Protein AF-A0A2N5K219-F1 (afdb_monomer_lite)

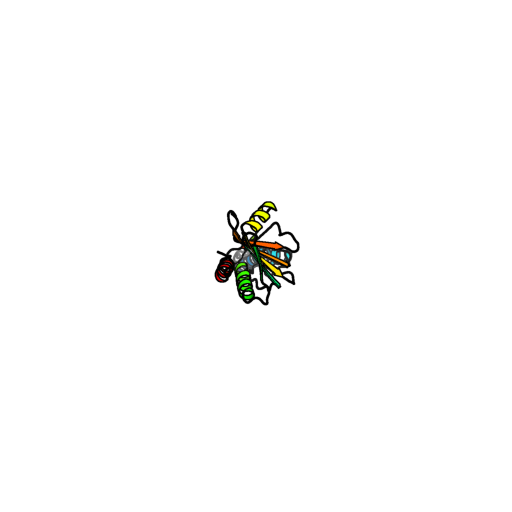Radius of gyration: 28.16 Å; chains: 1; bounding box: 72×35×99 Å

Secondary structure (DSSP, 8-state):
----------------S---HHHHHHHHHHHHIIIIIIHHHHHHT-TTTT--------SEEEEEETTEEEEE-TTSTTHHHHHHHHHHHHHT-EEE-SSPPPHHHHHHHHHHEEEEEEEEEEEEPP--TT----EEEEEEEEEETT-S--SEEEEESSSSPPSS-EEES--HHHHHHHHHTTS--

Foldseek 3Di:
DDDDPPPPPPPPDPPPPPPCPPVVVVVVVCVCCVPVQVVQCVVQVNNCLVQQQFQDDFQWKWWQAQQDTDIGGPVHPLRVQLSVLVRVQSRQDWAWDPFFADPVLVVQCNRWFGKMKGAHPDFAFGRHRVGDDGARMWMAGQDGDPRPDHQWIWGDNDPDTDRIIIHTPDNVSNVVSCVVVVNYD

pLDDT: mean 87.58, std 13.5, range [43.09, 98.31]

Sequence (185 aa):
MTQAAKRRRNHTAPERAGGNLLSLLATVALIIVGFYYVFPAVTSGDWLWFSTRFDAQPRSITVINRGERTEIGPADPRFRALVAAFNASITGGYRNASLGFSDETWEVVDRNGLLVEAAYTEPVRLHIRGGFEPTNRLGILVSGKNIHTTQVLFRSNAADWSPLPLVLNDVAPLKSELTRQGLAD

Structure (mmCIF, N/CA/C/O backbone):
data_AF-A0A2N5K219-F1
#
_entry.id   AF-A0A2N5K219-F1
#
loop_
_atom_site.group_PDB
_atom_site.id
_atom_site.type_symbol
_atom_site.label_atom_id
_atom_site.label_alt_id
_atom_site.label_comp_id
_atom_site.label_asym_id
_atom_site.label_entity_id
_atom_site.label_seq_id
_atom_site.pdbx_PDB_ins_code
_atom_site.Cartn_x
_atom_site.Cartn_y
_atom_site.Cartn_z
_atom_site.occupancy
_atom_site.B_iso_or_equiv
_atom_site.auth_seq_id
_atom_site.auth_comp_id
_atom_site.auth_asym_id
_atom_site.auth_atom_id
_atom_site.pdbx_PDB_model_num
ATOM 1 N N . MET A 1 1 ? 51.578 4.856 -83.845 1.00 43.09 1 MET A N 1
ATOM 2 C CA . MET A 1 1 ? 51.913 5.368 -82.499 1.00 43.09 1 MET A CA 1
ATOM 3 C C . MET A 1 1 ? 50.755 6.264 -82.051 1.00 43.09 1 MET A C 1
ATOM 5 O O . MET A 1 1 ? 50.489 7.227 -82.747 1.00 43.09 1 MET A O 1
ATOM 9 N N . THR A 1 2 ? 49.817 5.760 -81.234 1.00 44.09 2 THR A N 1
ATOM 10 C CA . THR A 1 2 ? 49.734 5.932 -79.752 1.00 44.09 2 THR A CA 1
ATOM 11 C C . THR A 1 2 ? 49.157 7.317 -79.403 1.00 44.09 2 THR A C 1
ATOM 13 O O . THR A 1 2 ? 49.738 8.302 -79.817 1.00 44.09 2 THR A O 1
ATOM 16 N N . GLN A 1 3 ? 48.058 7.546 -78.677 1.00 44.84 3 GLN A N 1
ATOM 17 C CA . GLN A 1 3 ? 47.067 6.740 -77.957 1.00 44.84 3 GLN A CA 1
ATOM 18 C C . GLN A 1 3 ? 45.840 7.656 -77.761 1.00 44.84 3 GLN A C 1
ATOM 20 O O . GLN A 1 3 ? 45.992 8.823 -77.403 1.00 44.84 3 GLN A O 1
ATOM 25 N N . ALA A 1 4 ? 44.629 7.139 -77.964 1.00 48.22 4 ALA A N 1
ATOM 26 C CA . ALA A 1 4 ? 43.391 7.854 -77.671 1.00 48.22 4 ALA A CA 1
ATOM 27 C C . ALA A 1 4 ? 43.209 8.027 -76.149 1.00 48.22 4 ALA A C 1
ATOM 29 O O . ALA A 1 4 ? 43.195 7.049 -75.398 1.00 48.22 4 ALA A O 1
ATOM 30 N N . ALA A 1 5 ? 43.051 9.273 -75.695 1.00 55.69 5 ALA A N 1
ATOM 31 C CA . ALA A 1 5 ? 42.809 9.616 -74.298 1.00 55.69 5 ALA A CA 1
ATOM 32 C C . ALA A 1 5 ? 41.410 9.146 -73.858 1.00 55.69 5 ALA A C 1
ATOM 34 O O . ALA A 1 5 ? 40.392 9.808 -74.067 1.00 55.69 5 ALA A O 1
ATOM 35 N N . LYS A 1 6 ? 41.356 7.965 -73.237 1.00 52.59 6 LYS A N 1
ATOM 36 C CA . LYS A 1 6 ? 40.144 7.376 -72.662 1.00 52.59 6 LYS A CA 1
ATOM 37 C C . LYS A 1 6 ? 39.781 8.112 -71.367 1.00 52.59 6 LYS A C 1
ATOM 39 O O . LYS A 1 6 ? 40.232 7.749 -70.284 1.00 52.59 6 LYS A O 1
ATOM 44 N N . ARG A 1 7 ? 38.942 9.148 -71.478 1.00 55.50 7 ARG A N 1
ATOM 45 C CA . ARG A 1 7 ? 38.260 9.810 -70.350 1.00 55.50 7 ARG A CA 1
ATOM 46 C C . ARG A 1 7 ? 37.377 8.781 -69.622 1.00 55.50 7 ARG A C 1
ATOM 48 O O . ARG A 1 7 ? 36.231 8.555 -70.003 1.00 55.50 7 ARG A O 1
ATOM 55 N N . ARG A 1 8 ? 37.896 8.135 -68.574 1.00 55.03 8 ARG A N 1
ATOM 56 C CA . ARG A 1 8 ? 37.065 7.394 -67.612 1.00 55.03 8 ARG A CA 1
ATOM 57 C C . ARG A 1 8 ? 36.333 8.412 -66.739 1.00 55.03 8 ARG A C 1
ATOM 59 O O . ARG A 1 8 ? 36.891 8.930 -65.779 1.00 55.03 8 ARG A O 1
ATOM 66 N N . ARG A 1 9 ? 35.081 8.717 -67.089 1.00 52.78 9 ARG A N 1
ATOM 67 C CA . ARG A 1 9 ? 34.117 9.255 -66.124 1.00 52.78 9 ARG A CA 1
ATOM 68 C C . ARG A 1 9 ? 33.811 8.127 -65.146 1.00 52.78 9 ARG A C 1
ATOM 70 O O . ARG A 1 9 ? 33.076 7.206 -65.488 1.00 52.78 9 ARG A O 1
ATOM 77 N N . ASN A 1 10 ? 34.395 8.184 -63.956 1.00 49.00 10 ASN A N 1
ATOM 78 C CA . ASN A 1 10 ? 33.894 7.406 -62.835 1.00 49.00 10 ASN A CA 1
ATOM 79 C C . ASN A 1 10 ? 32.545 8.025 -62.451 1.00 49.00 10 ASN A C 1
ATOM 81 O O . ASN A 1 10 ? 32.489 8.983 -61.687 1.00 49.00 10 ASN A O 1
ATOM 85 N N . HIS A 1 11 ? 31.461 7.521 -63.041 1.00 50.34 11 HIS A N 1
ATOM 86 C CA . HIS A 1 11 ? 30.148 7.636 -62.425 1.00 50.34 11 HIS A CA 1
ATOM 87 C C . HIS A 1 11 ? 30.199 6.782 -61.161 1.00 50.34 11 HIS A C 1
ATOM 89 O O . HIS A 1 11 ? 29.999 5.571 -61.211 1.00 50.34 11 HIS A O 1
ATOM 95 N N . THR A 1 12 ? 30.534 7.405 -60.033 1.00 51.00 12 THR A N 1
ATOM 96 C CA . THR A 1 12 ? 30.117 6.878 -58.740 1.00 51.00 12 THR A CA 1
ATOM 97 C C . THR A 1 12 ? 28.600 6.787 -58.799 1.00 51.00 12 THR A C 1
ATOM 99 O O . THR A 1 12 ? 27.906 7.779 -59.030 1.00 51.00 12 THR A O 1
ATOM 102 N N . ALA A 1 13 ? 28.107 5.550 -58.741 1.00 50.91 13 ALA A N 1
ATOM 103 C CA . ALA A 1 13 ? 26.689 5.249 -58.688 1.00 50.91 13 ALA A CA 1
ATOM 104 C C . ALA A 1 13 ? 26.037 6.114 -57.598 1.00 50.91 13 ALA A C 1
ATOM 106 O O . ALA A 1 13 ? 26.692 6.362 -56.582 1.00 50.91 13 ALA A O 1
ATOM 107 N N . PRO A 1 14 ? 24.785 6.571 -57.778 1.00 49.12 14 PRO A N 1
ATOM 108 C CA . PRO A 1 14 ? 24.066 7.205 -56.687 1.00 49.12 14 PRO A CA 1
ATOM 109 C C . PRO A 1 14 ? 24.061 6.209 -55.530 1.00 49.12 14 PRO A C 1
ATOM 111 O O . PRO A 1 14 ? 23.509 5.111 -55.645 1.00 49.12 14 PRO A O 1
ATOM 114 N N . GLU A 1 15 ? 24.771 6.566 -54.463 1.00 54.69 15 GLU A N 1
ATOM 115 C CA . GLU A 1 15 ? 24.775 5.835 -53.211 1.00 54.69 15 GLU A CA 1
ATOM 116 C C . GLU A 1 15 ? 23.306 5.711 -52.828 1.00 54.69 15 GLU A C 1
ATOM 118 O O . GLU A 1 15 ? 22.610 6.712 -52.641 1.00 54.69 15 GLU A O 1
ATOM 123 N N . ARG A 1 16 ? 22.775 4.487 -52.897 1.00 56.59 16 ARG A N 1
ATOM 124 C CA . ARG A 1 16 ? 21.362 4.250 -52.645 1.00 56.59 16 ARG A CA 1
ATOM 125 C C . ARG A 1 16 ? 21.097 4.770 -51.241 1.00 56.59 16 ARG A C 1
ATOM 127 O O . ARG A 1 16 ? 21.474 4.119 -50.271 1.00 56.59 16 ARG A O 1
ATOM 134 N N . ALA A 1 17 ? 20.350 5.863 -51.135 1.00 56.03 17 ALA A N 1
ATOM 135 C CA . ALA A 1 17 ? 19.620 6.250 -49.932 1.00 56.03 17 ALA A CA 1
ATOM 136 C C . ALA A 1 17 ? 18.490 5.234 -49.629 1.00 56.03 17 ALA A C 1
ATOM 138 O O . ALA A 1 17 ? 17.373 5.591 -49.286 1.00 56.03 17 ALA A O 1
ATOM 139 N N . GLY A 1 18 ? 18.775 3.942 -49.811 1.00 52.06 18 GLY A N 1
ATOM 140 C CA . GLY A 1 18 ? 18.024 2.791 -49.330 1.00 52.06 18 GLY A CA 1
ATOM 141 C C . GLY A 1 18 ? 18.754 2.158 -48.145 1.00 52.06 18 GLY A C 1
ATOM 142 O O . GLY A 1 18 ? 18.718 0.943 -47.976 1.00 52.06 18 GLY A O 1
ATOM 143 N N . GLY A 1 19 ? 19.476 2.976 -47.371 1.00 59.03 19 GLY A N 1
ATOM 144 C CA . GLY A 1 19 ? 20.138 2.598 -46.131 1.00 59.03 19 GLY A CA 1
ATOM 145 C C . GLY A 1 19 ? 19.106 2.284 -45.056 1.00 59.03 19 GLY A C 1
ATOM 146 O O . GLY A 1 19 ? 18.693 3.159 -44.307 1.00 59.03 19 GLY A O 1
ATOM 147 N N . ASN A 1 20 ? 18.681 1.022 -45.045 1.00 75.12 20 ASN A N 1
ATOM 148 C CA . ASN A 1 20 ? 18.141 0.264 -43.922 1.00 75.12 20 ASN A CA 1
ATOM 149 C C . ASN A 1 20 ? 17.233 1.045 -42.954 1.00 75.12 20 ASN A C 1
ATOM 151 O O . ASN A 1 20 ? 17.581 1.286 -41.801 1.00 75.12 20 ASN A O 1
ATOM 155 N N . LEU A 1 21 ? 15.989 1.307 -43.365 1.00 86.38 21 LEU A N 1
ATOM 156 C CA . LEU A 1 21 ? 14.905 1.666 -42.436 1.00 86.38 21 LEU A CA 1
ATOM 157 C C . LEU A 1 21 ? 14.876 0.732 -41.208 1.00 86.38 21 LEU A C 1
ATOM 159 O O . LEU A 1 21 ? 14.650 1.181 -40.091 1.00 86.38 21 LEU A O 1
ATOM 163 N N . LEU A 1 22 ? 15.193 -0.552 -41.399 1.00 89.12 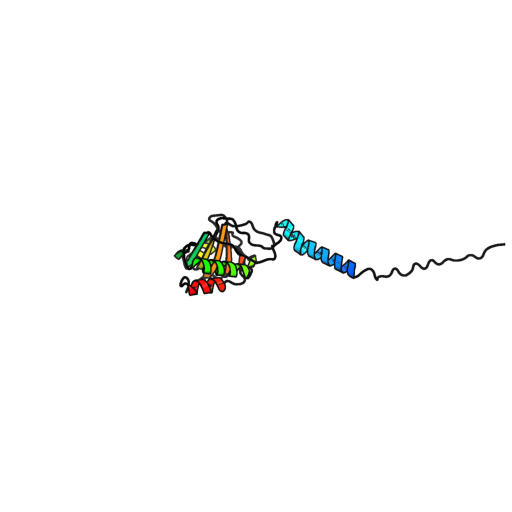22 LEU A N 1
ATOM 164 C CA . LEU A 1 22 ? 15.337 -1.525 -40.319 1.00 89.12 22 LEU A CA 1
ATOM 165 C C . LEU A 1 22 ? 16.437 -1.154 -39.309 1.00 89.12 22 LEU A C 1
ATOM 167 O O . LEU A 1 22 ? 16.211 -1.290 -38.112 1.00 89.12 22 LEU A O 1
ATOM 171 N N . SER A 1 23 ? 17.604 -0.673 -39.756 1.00 88.94 23 SER A N 1
ATOM 172 C CA . SER A 1 23 ? 18.659 -0.244 -38.829 1.00 88.94 23 SER A CA 1
ATOM 173 C C . SER A 1 23 ? 18.261 1.027 -38.095 1.00 88.94 23 SER A C 1
ATOM 175 O O . SER A 1 23 ? 18.508 1.122 -36.901 1.00 88.94 23 SER A O 1
ATOM 177 N N . LEU A 1 24 ? 17.581 1.963 -38.766 1.00 92.81 24 LEU A N 1
ATOM 178 C CA . LEU A 1 24 ? 17.033 3.148 -38.106 1.00 92.81 24 LEU A CA 1
ATOM 179 C C . LEU A 1 24 ? 16.015 2.759 -37.022 1.00 92.81 24 LEU A C 1
ATOM 181 O O . LEU A 1 24 ? 16.126 3.217 -35.889 1.00 92.81 24 LEU A O 1
ATOM 185 N N . LEU A 1 25 ? 15.060 1.880 -37.343 1.00 94.75 25 LEU A N 1
ATOM 186 C CA . LEU A 1 25 ? 14.065 1.382 -36.390 1.00 94.75 25 LEU A CA 1
ATOM 187 C C . LEU A 1 25 ? 14.718 0.630 -35.226 1.00 94.75 25 LEU A C 1
ATOM 189 O O . LEU A 1 25 ? 14.323 0.832 -34.081 1.00 94.75 25 LEU A O 1
ATOM 193 N N . ALA A 1 26 ? 15.741 -0.185 -35.494 1.00 94.44 26 ALA A N 1
ATOM 194 C CA . ALA A 1 26 ? 16.497 -0.878 -34.456 1.00 94.44 26 ALA A CA 1
ATOM 195 C C . ALA A 1 26 ? 17.236 0.105 -33.536 1.00 94.44 26 ALA A C 1
ATOM 197 O O . ALA A 1 26 ? 17.168 -0.029 -32.317 1.00 94.44 26 ALA A O 1
ATOM 198 N N . THR A 1 27 ? 17.892 1.128 -34.092 1.00 94.19 27 THR A N 1
ATOM 199 C CA . THR A 1 27 ? 18.550 2.179 -33.306 1.00 94.19 27 THR A CA 1
ATOM 200 C C . THR A 1 27 ? 17.545 2.944 -32.449 1.00 94.19 27 THR A C 1
ATOM 202 O O . THR A 1 27 ? 17.784 3.135 -31.259 1.00 94.19 27 THR A O 1
ATOM 205 N N . VAL A 1 28 ? 16.399 3.335 -33.012 1.00 95.31 28 VAL A N 1
ATOM 206 C CA . VAL A 1 28 ? 15.332 4.018 -32.265 1.00 95.31 28 VAL A CA 1
ATOM 207 C C . VAL A 1 28 ? 14.796 3.126 -31.145 1.00 95.31 28 VAL A C 1
ATOM 209 O O . VAL A 1 28 ? 14.684 3.582 -30.010 1.00 95.31 28 VAL A O 1
ATOM 212 N N . ALA A 1 29 ? 14.528 1.849 -31.423 1.00 95.38 29 ALA A N 1
ATOM 213 C CA . ALA A 1 29 ? 14.076 0.897 -30.414 1.00 95.38 29 ALA A CA 1
ATOM 214 C C . ALA A 1 29 ? 15.100 0.735 -29.280 1.00 95.38 29 ALA A C 1
ATOM 216 O O . ALA A 1 29 ? 14.719 0.766 -28.113 1.00 95.38 29 ALA A O 1
ATOM 217 N N . LEU A 1 30 ? 16.395 0.635 -29.597 1.00 96.00 30 LEU A N 1
ATOM 218 C CA . LEU A 1 30 ? 17.464 0.553 -28.598 1.00 96.00 30 LEU A CA 1
ATOM 219 C C . LEU A 1 30 ? 17.541 1.807 -27.724 1.00 96.00 30 LEU A C 1
ATOM 221 O O . LEU A 1 30 ? 17.691 1.688 -26.511 1.00 96.00 30 LEU A O 1
ATOM 225 N N . ILE A 1 31 ? 17.402 2.997 -28.312 1.00 95.56 31 ILE A N 1
ATOM 226 C CA . ILE A 1 31 ? 17.369 4.257 -27.556 1.00 95.56 31 ILE A CA 1
ATOM 227 C C . ILE A 1 31 ? 16.147 4.281 -26.634 1.00 95.56 31 ILE A C 1
ATOM 229 O O . ILE A 1 31 ? 16.283 4.599 -25.454 1.00 95.56 31 ILE A O 1
ATOM 233 N N . ILE A 1 32 ? 14.969 3.902 -27.138 1.00 95.19 32 ILE A N 1
ATOM 234 C CA . ILE A 1 32 ? 13.743 3.862 -26.335 1.00 95.19 32 ILE A CA 1
ATOM 235 C C . ILE A 1 32 ? 13.909 2.884 -25.171 1.00 95.19 32 ILE A C 1
ATOM 237 O O . ILE A 1 32 ? 13.708 3.267 -24.024 1.00 95.19 32 ILE A O 1
ATOM 241 N N . VAL A 1 33 ? 14.334 1.648 -25.429 1.00 94.62 33 VAL A N 1
ATOM 242 C CA . VAL A 1 33 ? 14.541 0.642 -24.377 1.00 94.62 33 VAL A CA 1
ATOM 243 C C . VAL A 1 33 ? 15.608 1.104 -23.381 1.00 94.62 33 VAL A C 1
ATOM 245 O O . VAL A 1 33 ? 15.399 1.020 -22.171 1.00 94.62 33 VAL A O 1
ATOM 248 N N . GLY A 1 34 ? 16.720 1.655 -23.866 1.00 92.62 34 GLY A N 1
ATOM 249 C CA . GLY A 1 34 ? 17.806 2.159 -23.031 1.00 92.62 34 GLY A CA 1
ATOM 250 C C . GLY A 1 34 ? 17.354 3.264 -22.076 1.00 92.62 34 GLY A C 1
ATOM 251 O O . GLY A 1 34 ? 17.554 3.157 -20.869 1.00 92.62 34 GLY A O 1
ATOM 252 N N . PHE A 1 35 ? 16.698 4.304 -22.592 1.00 91.69 35 PHE A N 1
ATOM 253 C CA . PHE A 1 35 ? 16.325 5.472 -21.790 1.00 91.69 35 PHE A CA 1
ATOM 254 C C . PHE A 1 35 ? 15.020 5.303 -21.007 1.00 91.69 35 PHE A C 1
ATOM 256 O O . PHE A 1 35 ? 14.911 5.821 -19.896 1.00 91.69 35 PHE A O 1
ATOM 263 N N . TYR A 1 36 ? 14.024 4.601 -21.552 1.00 90.31 36 TYR A N 1
ATOM 264 C CA . TYR A 1 36 ? 12.723 4.457 -20.891 1.00 90.31 36 TYR A CA 1
ATOM 265 C C . TYR A 1 36 ? 12.651 3.261 -19.949 1.00 90.31 36 TYR A C 1
ATOM 267 O O . TYR A 1 36 ? 11.895 3.330 -18.983 1.00 90.31 36 TYR A O 1
ATOM 275 N N . TYR A 1 37 ? 13.410 2.191 -20.200 1.00 90.69 37 TYR A N 1
ATOM 276 C CA . TYR A 1 37 ? 13.368 0.982 -19.377 1.00 90.69 37 TYR A CA 1
ATOM 277 C C . TYR A 1 37 ? 14.651 0.760 -18.577 1.00 90.69 37 TYR A C 1
ATOM 279 O O . TYR A 1 37 ? 14.598 0.722 -17.347 1.00 90.69 37 TYR A O 1
ATOM 287 N N . VAL A 1 38 ? 15.795 0.642 -19.258 1.00 91.81 38 VAL A N 1
ATOM 288 C CA . VAL A 1 38 ? 17.062 0.248 -18.619 1.00 91.81 38 VAL A CA 1
ATOM 289 C C . VAL A 1 38 ? 17.549 1.323 -17.657 1.00 91.81 38 VAL A C 1
ATOM 291 O O . VAL A 1 38 ? 17.909 1.006 -16.527 1.00 91.81 38 VAL A O 1
ATOM 294 N N . PHE A 1 39 ? 17.523 2.591 -18.069 1.00 91.31 39 PHE A N 1
ATOM 295 C CA . PHE A 1 39 ? 17.998 3.690 -17.236 1.00 91.31 39 PHE A CA 1
ATOM 296 C C . PHE A 1 39 ? 17.243 3.767 -15.893 1.00 91.31 39 PHE A C 1
ATOM 298 O O . PHE A 1 39 ? 17.910 3.640 -14.868 1.00 91.31 39 PHE A O 1
ATOM 305 N N . PRO A 1 40 ? 15.892 3.843 -15.836 1.00 88.94 40 PRO A N 1
ATOM 306 C CA . PRO A 1 40 ? 15.169 3.815 -14.563 1.00 88.94 40 PRO A CA 1
ATOM 307 C C . PRO A 1 40 ? 15.415 2.554 -13.730 1.00 88.94 40 PRO A C 1
ATOM 309 O O . PRO A 1 40 ? 15.556 2.657 -12.510 1.00 88.94 40 PRO A O 1
ATOM 312 N N . ALA A 1 41 ? 15.471 1.378 -14.367 1.00 90.25 41 ALA A N 1
ATOM 313 C CA . ALA A 1 41 ? 15.675 0.106 -13.677 1.00 90.25 41 ALA A CA 1
ATOM 314 C C . ALA A 1 41 ? 17.039 0.051 -12.976 1.00 90.25 41 ALA A C 1
ATOM 316 O O . ALA A 1 41 ? 17.121 -0.312 -11.805 1.00 90.25 41 ALA A O 1
ATOM 317 N N . VAL A 1 42 ? 18.100 0.486 -13.660 1.00 90.88 42 VAL A N 1
ATOM 318 C CA . VAL A 1 42 ? 19.453 0.539 -13.093 1.00 90.88 42 VAL A CA 1
ATOM 319 C C . VAL A 1 42 ? 19.550 1.607 -12.005 1.00 90.88 42 VAL A C 1
ATOM 321 O O . VAL A 1 42 ? 20.104 1.333 -10.945 1.00 90.88 42 VAL A O 1
ATOM 324 N N . THR A 1 43 ? 18.988 2.802 -12.217 1.00 88.56 43 THR A N 1
ATOM 325 C CA . THR A 1 43 ? 19.094 3.895 -11.234 1.00 88.56 43 THR A CA 1
ATOM 326 C C . THR A 1 43 ? 18.313 3.634 -9.949 1.00 88.56 43 THR A C 1
ATOM 328 O O . THR A 1 43 ? 18.721 4.097 -8.892 1.00 88.56 43 THR A O 1
ATOM 331 N N . SER A 1 44 ? 17.185 2.921 -10.029 1.00 85.94 44 SER A N 1
ATOM 332 C CA . SER A 1 44 ? 16.344 2.596 -8.863 1.00 85.94 44 SER A CA 1
ATOM 333 C C . SER A 1 44 ? 16.638 1.219 -8.256 1.00 85.94 44 SER A C 1
ATOM 335 O O . SER A 1 44 ? 16.123 0.889 -7.186 1.00 85.94 44 SER A O 1
ATOM 337 N N . GLY A 1 45 ? 17.431 0.391 -8.944 1.00 88.25 45 GLY A N 1
ATOM 338 C CA . GLY A 1 45 ? 17.635 -1.013 -8.589 1.00 88.25 45 GLY A CA 1
ATOM 339 C C . GLY A 1 45 ? 16.368 -1.869 -8.703 1.00 88.25 45 GLY A C 1
ATOM 340 O O . GLY A 1 45 ? 16.305 -2.939 -8.102 1.00 88.25 45 GLY A O 1
ATOM 341 N N . ASP A 1 46 ? 15.345 -1.406 -9.427 1.00 90.31 46 ASP A N 1
ATOM 342 C CA . ASP A 1 46 ? 14.061 -2.087 -9.570 1.00 90.31 46 ASP A CA 1
ATOM 343 C C . ASP A 1 46 ? 13.757 -2.395 -11.039 1.00 90.31 46 ASP A C 1
ATOM 345 O O . ASP A 1 46 ? 13.298 -1.541 -11.792 1.00 90.31 46 ASP A O 1
ATOM 349 N N . TRP A 1 47 ? 13.979 -3.642 -11.455 1.00 91.19 47 TRP A N 1
ATOM 350 C CA . TRP A 1 47 ? 13.663 -4.112 -12.810 1.00 91.19 47 TRP A CA 1
ATOM 351 C C . TRP A 1 47 ? 12.167 -4.276 -13.070 1.00 91.19 47 TRP A C 1
ATOM 353 O O . TRP A 1 47 ? 11.749 -4.319 -14.228 1.00 91.19 47 TRP A O 1
ATOM 363 N N . LEU A 1 48 ? 11.370 -4.362 -12.005 1.00 92.38 48 LEU A N 1
ATOM 364 C CA . LEU A 1 48 ? 9.931 -4.578 -12.047 1.00 92.38 48 LEU A CA 1
ATOM 365 C C . LEU A 1 48 ? 9.155 -3.278 -11.827 1.00 92.38 48 LEU A C 1
ATOM 367 O O . LEU A 1 48 ? 7.951 -3.344 -11.628 1.00 92.38 48 LEU A O 1
ATOM 371 N N . TRP A 1 49 ? 9.794 -2.107 -11.937 1.00 89.25 49 TRP A N 1
ATOM 372 C CA . TRP A 1 49 ? 9.215 -0.780 -11.668 1.00 89.25 49 TRP A CA 1
ATOM 373 C C . TRP A 1 49 ? 7.890 -0.468 -12.393 1.00 89.25 49 TRP A C 1
ATOM 375 O O . TRP A 1 49 ? 7.167 0.445 -11.995 1.00 89.25 49 TRP A O 1
ATOM 385 N N . PHE A 1 50 ? 7.597 -1.176 -13.486 1.00 88.69 50 PHE A N 1
ATOM 386 C CA . PHE A 1 50 ? 6.379 -1.044 -14.293 1.00 88.69 50 PHE A CA 1
ATOM 387 C C . PHE A 1 50 ? 5.257 -2.005 -13.864 1.00 88.69 50 PHE A C 1
ATOM 389 O O . PHE A 1 50 ? 4.119 -1.861 -14.307 1.00 88.69 50 PHE A O 1
ATOM 396 N N . SER A 1 51 ? 5.574 -3.006 -13.044 1.00 92.12 51 SER A N 1
ATOM 397 C CA . SER A 1 51 ? 4.620 -3.956 -12.484 1.00 92.12 51 SER A CA 1
ATOM 398 C C . SER A 1 51 ? 3.949 -3.342 -11.267 1.00 92.12 51 SER A C 1
ATOM 400 O O . SER A 1 51 ? 4.618 -2.860 -10.364 1.00 92.12 51 SER A O 1
ATOM 402 N N . THR A 1 52 ? 2.626 -3.425 -11.196 1.00 92.12 52 THR A N 1
ATOM 403 C CA . THR A 1 52 ? 1.869 -3.048 -9.994 1.00 92.12 52 THR A CA 1
ATOM 404 C C . THR A 1 52 ? 1.532 -4.251 -9.123 1.00 92.12 52 THR A C 1
ATOM 406 O O . THR A 1 52 ? 0.924 -4.085 -8.072 1.00 92.12 52 THR A O 1
ATOM 409 N N . ARG A 1 53 ? 1.904 -5.470 -9.542 1.00 94.38 53 ARG A N 1
ATOM 410 C CA . ARG A 1 53 ? 1.575 -6.699 -8.816 1.00 94.38 53 ARG A CA 1
ATOM 411 C C . ARG A 1 53 ? 2.128 -6.636 -7.396 1.00 94.38 53 ARG A C 1
ATOM 413 O O . ARG A 1 53 ? 3.338 -6.526 -7.212 1.00 94.38 53 ARG A O 1
ATOM 420 N N . PHE A 1 54 ? 1.239 -6.775 -6.421 1.00 96.06 54 PHE A N 1
ATOM 421 C CA . PHE A 1 54 ? 1.584 -6.766 -5.010 1.00 96.06 54 PHE A CA 1
ATOM 422 C C . PHE A 1 54 ? 0.894 -7.928 -4.303 1.00 96.06 54 PHE A C 1
ATOM 424 O O . PHE A 1 54 ? -0.328 -8.054 -4.346 1.00 96.06 54 PHE A O 1
ATOM 431 N N . ASP A 1 55 ? 1.689 -8.789 -3.678 1.00 95.88 55 ASP A N 1
ATOM 432 C CA . ASP A 1 55 ? 1.209 -9.978 -2.977 1.00 95.88 55 ASP A CA 1
ATOM 433 C C . ASP A 1 55 ? 2.096 -10.236 -1.757 1.00 95.88 55 ASP A C 1
ATOM 435 O O . ASP A 1 55 ? 2.996 -11.074 -1.774 1.00 95.88 55 ASP A O 1
ATOM 439 N N . ALA A 1 56 ? 1.913 -9.408 -0.729 1.00 96.12 56 ALA A N 1
ATOM 440 C CA . ALA A 1 56 ? 2.654 -9.508 0.518 1.00 96.12 56 ALA A CA 1
ATOM 441 C C . ALA A 1 56 ? 1.743 -9.956 1.661 1.00 96.12 56 ALA A C 1
ATOM 443 O O . ALA A 1 56 ? 0.553 -9.635 1.698 1.00 96.12 56 ALA A O 1
ATOM 444 N N . GLN A 1 57 ? 2.327 -10.668 2.623 1.00 96.62 57 GLN A N 1
ATOM 445 C CA . GLN A 1 57 ? 1.626 -11.177 3.793 1.00 96.62 57 GLN A CA 1
ATOM 446 C C . GLN A 1 57 ? 1.993 -10.333 5.023 1.00 96.62 57 GLN A C 1
ATOM 448 O O . GLN A 1 57 ? 3.106 -10.469 5.538 1.00 96.62 57 GLN A O 1
ATOM 453 N N . PRO A 1 58 ? 1.099 -9.459 5.520 1.00 97.56 58 PRO A N 1
ATOM 454 C CA . PRO A 1 58 ? 1.362 -8.727 6.750 1.00 97.56 58 PRO A CA 1
ATOM 455 C C . PRO A 1 58 ? 1.311 -9.657 7.969 1.00 97.56 58 PRO A C 1
ATOM 457 O O . PRO A 1 58 ? 0.701 -10.729 7.936 1.00 97.56 58 PRO A O 1
ATOM 460 N N . ARG A 1 59 ? 1.938 -9.218 9.062 1.00 97.44 59 ARG A N 1
ATOM 461 C CA . ARG A 1 59 ? 1.846 -9.813 10.401 1.00 97.44 59 ARG A CA 1
ATOM 462 C C . ARG A 1 59 ? 0.532 -9.444 11.086 1.00 97.44 59 ARG A C 1
ATOM 464 O O . ARG A 1 59 ? -0.019 -10.269 11.805 1.00 97.44 59 ARG A O 1
ATOM 471 N N . SER A 1 60 ? 0.044 -8.224 10.875 1.00 97.69 60 SER A N 1
ATOM 472 C CA . SER A 1 60 ? -1.260 -7.764 11.357 1.00 97.69 60 SER A CA 1
ATOM 473 C C . SER A 1 60 ? -1.830 -6.671 10.455 1.00 97.69 60 SER A C 1
ATOM 475 O O . SER A 1 60 ? -1.095 -5.987 9.734 1.00 97.69 60 SER A O 1
ATOM 477 N N . ILE A 1 61 ? -3.156 -6.546 10.481 1.00 98.00 61 ILE A N 1
ATOM 478 C CA . ILE A 1 61 ? -3.895 -5.438 9.880 1.00 98.00 61 ILE A CA 1
ATOM 479 C C . ILE A 1 61 ? -4.580 -4.668 11.002 1.00 98.00 61 ILE A C 1
ATOM 481 O O . ILE A 1 61 ? -5.286 -5.265 11.807 1.00 98.00 61 ILE A O 1
ATOM 485 N N . THR A 1 62 ? -4.431 -3.351 11.025 1.00 97.44 62 THR A N 1
ATOM 486 C CA . THR A 1 62 ? -5.165 -2.472 11.934 1.00 97.44 62 THR A CA 1
ATOM 487 C C . THR A 1 62 ? -6.148 -1.647 11.126 1.00 97.44 62 THR A C 1
ATOM 489 O O . THR A 1 62 ? -5.753 -0.892 10.241 1.00 97.44 62 THR A O 1
ATOM 492 N N . VAL A 1 63 ? -7.436 -1.781 11.422 1.00 97.00 63 VAL A N 1
ATOM 493 C CA . VAL A 1 63 ? -8.475 -0.917 10.858 1.00 97.00 63 VAL A CA 1
ATOM 494 C C . VAL A 1 63 ? -8.709 0.234 11.819 1.00 97.00 63 VAL A C 1
ATOM 496 O O . VAL A 1 63 ? -8.984 0.015 12.994 1.00 97.00 63 VAL A O 1
ATOM 499 N N . ILE A 1 64 ? -8.584 1.452 11.315 1.00 95.06 64 ILE A N 1
ATOM 500 C CA . ILE A 1 64 ? -8.778 2.692 12.055 1.00 95.06 64 ILE A CA 1
ATOM 501 C C . ILE A 1 64 ? -9.991 3.375 11.447 1.00 95.06 64 ILE A C 1
ATOM 503 O O . ILE A 1 64 ? -9.929 3.871 10.322 1.00 95.06 64 ILE A O 1
ATOM 507 N N . ASN A 1 65 ? -11.103 3.372 12.169 1.00 94.38 65 ASN A N 1
ATOM 508 C CA . ASN A 1 65 ? -12.339 4.005 11.737 1.00 94.38 65 ASN A CA 1
ATOM 509 C C . ASN A 1 65 ? -12.656 5.158 12.689 1.00 94.38 65 ASN A C 1
ATOM 511 O O . ASN A 1 65 ? -13.081 4.940 13.819 1.00 94.38 65 ASN A O 1
ATOM 515 N N . ARG A 1 66 ? -12.416 6.392 12.235 1.00 90.69 66 ARG A N 1
ATOM 516 C CA . ARG A 1 66 ? -12.666 7.623 13.005 1.00 90.69 66 ARG A CA 1
ATOM 517 C C . ARG A 1 66 ? -12.017 7.590 14.400 1.00 90.69 66 ARG A C 1
ATOM 519 O O . ARG A 1 66 ? -12.659 7.878 15.408 1.00 90.69 66 ARG A O 1
ATOM 526 N N . GLY A 1 67 ? -10.747 7.192 14.450 1.00 88.00 67 GLY A N 1
ATOM 527 C CA . GLY A 1 67 ? -9.958 7.054 15.678 1.00 88.00 67 GLY A CA 1
ATOM 528 C C . GLY A 1 67 ? -10.117 5.720 16.420 1.00 88.00 67 GLY A C 1
ATOM 529 O O . GLY A 1 67 ? -9.259 5.385 17.236 1.00 88.00 67 GLY A O 1
ATOM 530 N N . GLU A 1 68 ? -11.146 4.918 16.133 1.00 92.25 68 GLU A N 1
ATOM 531 C CA . GLU A 1 68 ? -11.294 3.588 16.732 1.00 92.25 68 GLU A CA 1
ATOM 532 C C . GLU A 1 68 ? -10.385 2.577 16.026 1.00 92.25 68 GLU A C 1
ATOM 534 O O . GLU A 1 68 ? -10.494 2.381 14.815 1.00 92.25 68 GLU A O 1
ATOM 539 N N . ARG A 1 69 ? -9.483 1.930 16.777 1.00 95.00 69 ARG A N 1
ATOM 540 C CA . ARG A 1 69 ? -8.489 0.989 16.238 1.00 95.00 69 ARG A CA 1
ATOM 541 C C . ARG A 1 69 ? -8.894 -0.452 16.537 1.00 95.00 69 ARG A C 1
ATOM 543 O O . ARG A 1 69 ? -8.983 -0.848 17.694 1.00 95.00 69 ARG A O 1
ATOM 550 N N . THR A 1 70 ? -9.060 -1.250 15.490 1.00 96.44 70 THR A N 1
ATOM 551 C CA . THR A 1 70 ? -9.288 -2.697 15.566 1.00 96.44 70 THR A CA 1
ATOM 552 C C . THR A 1 70 ? -8.096 -3.425 14.956 1.00 96.44 70 THR A C 1
ATOM 554 O O . THR A 1 70 ? -7.912 -3.397 13.739 1.00 96.44 70 THR A O 1
ATOM 557 N N . GLU A 1 71 ? -7.284 -4.082 15.786 1.00 97.38 71 GLU A N 1
ATOM 558 C CA . GLU A 1 71 ? -6.195 -4.938 15.307 1.00 97.38 71 GLU A CA 1
ATOM 559 C C . GLU A 1 71 ? -6.719 -6.342 14.977 1.00 97.38 71 GLU A C 1
ATOM 561 O O . GLU A 1 71 ? -7.422 -6.978 15.762 1.00 97.38 71 GLU A O 1
ATOM 566 N N . ILE A 1 72 ? -6.369 -6.820 13.788 1.00 97.62 72 ILE A N 1
ATOM 567 C CA . ILE A 1 72 ? -6.795 -8.086 13.205 1.00 97.62 72 ILE A CA 1
ATOM 568 C C . ILE A 1 72 ? -5.529 -8.867 12.856 1.00 97.62 72 ILE A C 1
ATOM 570 O O . ILE A 1 72 ? -4.757 -8.497 11.966 1.00 97.62 72 ILE A O 1
ATOM 574 N N . GLY A 1 73 ? -5.302 -9.950 13.595 1.00 97.12 73 GLY A N 1
ATOM 575 C CA . GLY A 1 73 ? -4.158 -10.838 13.403 1.00 97.12 73 GLY A CA 1
ATOM 576 C C . GLY A 1 73 ? -4.479 -12.064 12.538 1.00 97.12 73 GLY A C 1
ATOM 577 O O . GLY A 1 73 ? -5.643 -12.317 12.233 1.00 97.12 73 GLY A O 1
ATOM 578 N N . PRO A 1 74 ? -3.474 -12.896 12.206 1.00 96.75 74 PRO A N 1
ATOM 579 C CA . PRO A 1 74 ? -3.628 -14.037 11.299 1.00 96.75 74 PRO A CA 1
ATOM 580 C C . PRO A 1 74 ? -4.595 -15.130 11.765 1.00 96.75 74 PRO A C 1
ATOM 582 O O . PRO A 1 74 ? -5.080 -15.906 10.947 1.00 96.75 74 PRO A O 1
ATOM 585 N N . ALA A 1 75 ? -4.869 -15.198 13.070 1.00 96.88 75 ALA A N 1
ATOM 586 C CA . ALA A 1 75 ? -5.833 -16.132 13.645 1.00 96.88 75 ALA A CA 1
ATOM 587 C C . ALA A 1 75 ? -7.297 -15.684 13.459 1.00 96.88 75 ALA A C 1
ATOM 589 O O . ALA A 1 75 ? -8.206 -16.491 13.639 1.00 96.88 75 ALA A O 1
ATOM 590 N N . ASP A 1 76 ? -7.540 -14.416 13.114 1.00 97.12 76 ASP A N 1
ATOM 591 C CA . ASP A 1 76 ? -8.886 -13.892 12.903 1.00 97.12 76 ASP A CA 1
ATOM 592 C C . ASP A 1 76 ? -9.436 -14.352 11.534 1.00 97.12 76 ASP A C 1
ATOM 594 O O . ASP A 1 76 ? -8.769 -14.163 10.510 1.00 97.12 76 ASP A O 1
ATOM 598 N N . PRO A 1 77 ? -10.663 -14.906 11.459 1.00 96.50 77 PRO A N 1
ATOM 599 C CA . PRO A 1 77 ? -11.278 -15.326 10.195 1.00 96.50 77 PRO A CA 1
ATOM 600 C C . PRO A 1 77 ? -11.365 -14.224 9.125 1.00 96.50 77 PRO A C 1
ATOM 602 O O . PRO A 1 77 ? -11.378 -14.519 7.927 1.00 96.50 77 PRO A O 1
ATOM 605 N N . ARG A 1 78 ? -11.417 -12.956 9.546 1.00 96.38 78 ARG A N 1
ATOM 606 C CA . ARG A 1 78 ? -11.481 -11.765 8.685 1.00 96.38 78 ARG A CA 1
ATOM 607 C C . ARG A 1 78 ? -10.169 -11.459 7.977 1.00 96.38 78 ARG A C 1
ATOM 609 O O . ARG A 1 78 ? -10.170 -10.860 6.899 1.00 96.38 78 ARG A O 1
ATOM 616 N N . PHE A 1 79 ? -9.056 -11.875 8.572 1.00 97.88 79 PHE A N 1
ATOM 617 C CA . PHE A 1 79 ? -7.719 -11.432 8.207 1.00 97.88 79 PHE A CA 1
ATOM 618 C C . PHE A 1 79 ? -7.374 -11.719 6.749 1.00 97.88 79 PHE A C 1
ATOM 620 O O . PHE A 1 79 ? -7.029 -10.813 5.997 1.00 97.88 79 PHE A O 1
ATOM 627 N N . ARG A 1 80 ? -7.523 -12.975 6.314 1.00 97.69 80 ARG A N 1
ATOM 628 C CA . ARG A 1 80 ? -7.139 -13.395 4.957 1.00 97.69 80 ARG A CA 1
ATOM 629 C C . ARG A 1 80 ? -7.880 -12.610 3.873 1.00 97.69 80 ARG A C 1
ATOM 631 O O . ARG A 1 80 ? -7.290 -12.271 2.852 1.00 97.69 80 ARG A O 1
ATOM 638 N N . ALA A 1 81 ? -9.164 -12.338 4.090 1.00 97.75 81 ALA A N 1
ATOM 639 C CA . ALA A 1 81 ? -9.975 -11.615 3.121 1.00 97.75 81 ALA A CA 1
ATOM 640 C C . ALA A 1 81 ? -9.596 -10.123 3.071 1.00 97.75 81 ALA A C 1
ATOM 642 O O . ALA A 1 81 ? -9.476 -9.568 1.981 1.00 97.75 81 ALA A O 1
ATOM 643 N N . LEU A 1 82 ? -9.285 -9.512 4.222 1.00 98.00 82 LEU A N 1
ATOM 644 C CA . LEU A 1 82 ? -8.754 -8.146 4.280 1.00 98.00 82 LEU A CA 1
ATOM 645 C C . LEU A 1 82 ? -7.385 -8.027 3.607 1.00 98.00 82 LEU A C 1
ATOM 647 O O . LEU A 1 82 ? -7.183 -7.099 2.833 1.00 98.00 82 LEU A O 1
ATOM 651 N N . VAL A 1 83 ? -6.470 -8.975 3.839 1.00 98.31 83 VAL A N 1
ATOM 652 C CA . VAL A 1 83 ? -5.158 -9.011 3.166 1.00 98.31 83 VAL A CA 1
ATOM 653 C C . VAL A 1 83 ? -5.336 -9.082 1.651 1.00 98.31 83 VAL A C 1
ATOM 655 O O . VAL A 1 83 ? -4.734 -8.295 0.925 1.00 98.31 83 VAL A O 1
ATOM 658 N N . ALA A 1 84 ? -6.203 -9.974 1.166 1.00 98.25 84 ALA A N 1
ATOM 659 C CA . ALA A 1 84 ? -6.472 -10.102 -0.263 1.00 98.25 84 ALA A CA 1
ATOM 660 C C . ALA A 1 84 ? -7.036 -8.801 -0.860 1.00 98.25 84 ALA A C 1
ATOM 662 O O . ALA A 1 84 ? -6.584 -8.358 -1.914 1.00 98.25 84 ALA A O 1
ATOM 663 N N . ALA A 1 85 ? -7.981 -8.157 -0.173 1.00 98.12 85 ALA A N 1
ATOM 664 C CA . ALA A 1 85 ? -8.582 -6.902 -0.615 1.00 98.12 85 ALA A CA 1
ATOM 665 C C . ALA A 1 85 ? -7.594 -5.716 -0.568 1.00 98.12 85 ALA A C 1
ATOM 667 O O . ALA A 1 85 ? -7.582 -4.868 -1.467 1.00 98.12 85 ALA A O 1
ATOM 668 N N . PHE A 1 86 ? -6.723 -5.683 0.442 1.00 98.19 86 PHE A N 1
ATOM 669 C CA . PHE A 1 86 ? -5.641 -4.709 0.576 1.00 98.19 86 PHE A CA 1
ATOM 670 C C . PHE A 1 86 ? -4.642 -4.849 -0.581 1.00 98.19 86 PHE A C 1
ATOM 672 O O . PHE A 1 86 ? -4.382 -3.884 -1.302 1.00 98.19 86 PHE A O 1
ATOM 679 N N . ASN A 1 87 ? -4.171 -6.073 -0.833 1.00 98.00 87 ASN A N 1
ATOM 680 C CA . ASN A 1 87 ? -3.252 -6.382 -1.928 1.00 98.00 87 ASN A CA 1
ATOM 681 C C . ASN A 1 87 ? -3.875 -6.106 -3.303 1.00 98.00 87 ASN A C 1
ATOM 683 O O . ASN A 1 87 ? -3.201 -5.580 -4.190 1.00 98.00 87 ASN A O 1
ATOM 687 N N . ALA A 1 88 ? -5.169 -6.395 -3.478 1.00 97.88 88 ALA A N 1
ATOM 688 C CA . ALA A 1 88 ? -5.903 -6.096 -4.707 1.00 97.88 88 ALA A CA 1
ATOM 689 C C . ALA A 1 88 ? -5.976 -4.587 -4.989 1.00 97.88 88 ALA A C 1
ATOM 691 O O . ALA A 1 88 ? -5.789 -4.172 -6.131 1.00 97.88 88 ALA A O 1
ATOM 692 N N . SER A 1 89 ? -6.181 -3.769 -3.952 1.00 97.62 89 SER A N 1
ATOM 693 C CA . SER A 1 89 ? -6.231 -2.303 -4.080 1.00 97.62 89 SER A CA 1
ATOM 694 C C . SER A 1 89 ? -4.883 -1.732 -4.541 1.00 97.62 89 SER A C 1
ATOM 696 O O . SER A 1 89 ? -4.832 -0.876 -5.419 1.00 97.62 89 SER A O 1
ATOM 698 N N . ILE A 1 90 ? -3.771 -2.265 -4.023 1.00 97.19 90 ILE A N 1
ATOM 699 C CA . ILE A 1 90 ? -2.420 -1.888 -4.474 1.00 97.19 90 ILE A CA 1
ATOM 700 C C . ILE A 1 90 ? -2.154 -2.406 -5.894 1.00 97.19 90 ILE A C 1
ATOM 702 O O . ILE A 1 90 ? -1.633 -1.675 -6.736 1.00 97.19 90 ILE A O 1
ATOM 706 N N . THR A 1 91 ? -2.562 -3.643 -6.186 1.00 96.94 91 THR A N 1
ATOM 707 C CA . THR A 1 91 ? -2.371 -4.275 -7.500 1.00 96.94 91 THR A CA 1
ATOM 708 C C . THR A 1 91 ? -3.112 -3.548 -8.623 1.00 96.94 91 THR A C 1
ATOM 710 O O . THR A 1 91 ? -2.603 -3.491 -9.746 1.00 96.94 91 THR A O 1
ATOM 713 N N . GLY A 1 92 ? -4.254 -2.915 -8.319 1.00 94.69 92 GLY A N 1
ATOM 714 C CA . GLY A 1 92 ? -4.980 -2.017 -9.230 1.00 94.69 92 GLY A CA 1
ATOM 715 C C . GLY A 1 92 ? -4.166 -0.800 -9.701 1.00 94.69 92 GLY A C 1
ATOM 716 O O . GLY A 1 92 ? -4.536 -0.118 -10.660 1.00 94.69 92 GLY A O 1
ATOM 717 N N . GLY A 1 93 ? -3.017 -0.559 -9.072 1.00 93.69 93 GLY A N 1
ATOM 718 C CA . GLY A 1 93 ? -2.021 0.410 -9.485 1.00 93.69 93 GLY A CA 1
ATOM 719 C C . GLY A 1 93 ? -2.087 1.709 -8.704 1.00 93.69 93 GLY A C 1
ATOM 720 O O . GLY A 1 93 ? -3.056 2.023 -8.011 1.00 93.69 93 GLY A O 1
ATOM 721 N N . TYR A 1 94 ? -1.003 2.467 -8.816 1.00 94.31 94 TYR A N 1
ATOM 722 C CA . TYR A 1 94 ? -0.790 3.683 -8.052 1.00 94.31 94 TYR A CA 1
ATOM 723 C C . TYR A 1 94 ? 0.179 4.623 -8.763 1.00 94.31 94 TYR A C 1
ATOM 725 O O . TYR A 1 94 ? 0.921 4.233 -9.665 1.00 94.31 94 TYR A O 1
ATOM 733 N N . ARG A 1 95 ? 0.164 5.887 -8.345 1.00 91.44 95 ARG A N 1
ATOM 734 C CA . ARG A 1 95 ? 1.013 6.955 -8.880 1.00 91.44 95 ARG A CA 1
ATOM 735 C C . ARG A 1 95 ? 1.548 7.842 -7.766 1.00 91.44 95 ARG A C 1
ATOM 737 O O . ARG A 1 95 ? 0.989 7.878 -6.673 1.00 91.44 95 ARG A O 1
ATOM 744 N N . ASN A 1 96 ? 2.604 8.591 -8.063 1.00 88.19 96 ASN A N 1
ATOM 745 C CA . ASN A 1 96 ? 3.122 9.603 -7.147 1.00 88.19 96 ASN A CA 1
ATOM 746 C C . ASN A 1 96 ? 2.055 10.669 -6.872 1.00 88.19 96 ASN A C 1
ATOM 748 O O . ASN A 1 96 ? 1.432 11.175 -7.811 1.00 88.19 96 ASN A O 1
ATOM 752 N N . ALA A 1 97 ? 1.844 11.004 -5.598 1.00 85.94 97 ALA A N 1
ATOM 753 C CA . ALA A 1 97 ? 1.035 12.160 -5.246 1.00 85.94 97 ALA A CA 1
ATOM 754 C C . ALA A 1 97 ? 1.741 13.449 -5.690 1.00 85.94 97 ALA A C 1
ATOM 756 O O . ALA A 1 97 ? 2.968 13.546 -5.664 1.00 85.94 97 ALA A O 1
ATOM 757 N N . SER A 1 98 ? 0.960 14.449 -6.096 1.00 77.06 98 SER A N 1
ATOM 758 C CA . SER A 1 98 ? 1.479 15.770 -6.468 1.00 77.06 98 SER A CA 1
ATOM 759 C C . SER A 1 98 ? 1.806 16.649 -5.259 1.00 77.06 98 SER A C 1
ATOM 761 O O . SER A 1 98 ? 2.503 17.646 -5.412 1.00 77.06 98 SER A O 1
ATOM 763 N N . LEU A 1 99 ? 1.278 16.310 -4.079 1.00 75.50 99 LEU A N 1
ATOM 764 C CA . LEU A 1 99 ? 1.422 17.069 -2.838 1.00 75.50 99 LEU A CA 1
ATOM 765 C C . LEU A 1 99 ? 1.662 16.115 -1.667 1.00 75.50 99 LEU A C 1
ATOM 767 O O . LEU A 1 99 ? 1.121 15.006 -1.642 1.00 75.50 99 LEU A O 1
ATOM 771 N N . GLY A 1 100 ? 2.479 16.561 -0.715 1.00 79.81 100 GLY A N 1
ATOM 772 C CA . GLY A 1 100 ? 2.735 15.837 0.524 1.00 79.81 100 GLY A CA 1
ATOM 773 C C . GLY A 1 100 ? 1.672 16.084 1.594 1.00 79.81 100 GLY A C 1
ATOM 774 O O . GLY A 1 100 ? 0.856 16.996 1.470 1.00 79.81 100 GLY A O 1
ATOM 775 N N . PHE A 1 101 ? 1.688 15.262 2.641 1.00 81.38 101 PHE A N 1
ATOM 776 C CA . PHE A 1 101 ? 0.815 15.413 3.810 1.00 81.38 101 PHE A CA 1
ATOM 777 C C . PHE A 1 101 ? 1.573 16.123 4.933 1.00 81.38 101 PHE A C 1
ATOM 779 O O . PHE A 1 101 ? 2.697 15.731 5.245 1.00 81.38 101 PHE A O 1
ATOM 786 N N . SER A 1 102 ? 0.959 17.151 5.524 1.00 82.00 102 SER A N 1
ATOM 787 C CA . SER A 1 102 ? 1.453 17.780 6.755 1.00 82.00 102 SER A CA 1
ATOM 788 C C . SER A 1 102 ? 0.983 17.012 7.993 1.00 82.00 102 SER A C 1
ATOM 790 O O . SER A 1 102 ? 0.042 16.216 7.911 1.00 82.00 102 SER A O 1
ATOM 792 N N . ASP A 1 103 ? 1.587 17.290 9.146 1.00 80.44 103 ASP A N 1
ATOM 793 C CA . ASP A 1 103 ? 1.200 16.683 10.424 1.00 80.44 103 ASP A CA 1
ATOM 794 C C . ASP A 1 103 ? -0.257 17.014 10.796 1.00 80.44 103 ASP A C 1
ATOM 796 O O . ASP A 1 103 ? -1.000 16.157 11.273 1.00 80.44 103 ASP A O 1
ATOM 800 N N . GLU A 1 104 ? -0.733 18.220 10.474 1.00 81.88 104 GLU A N 1
ATOM 801 C CA . GLU A 1 104 ? -2.135 18.605 10.679 1.00 81.88 104 GLU A CA 1
ATOM 802 C C . GLU A 1 104 ? -3.078 17.797 9.782 1.00 81.88 104 GLU A C 1
ATOM 804 O O . GLU A 1 104 ? -4.170 17.403 10.196 1.00 81.88 104 GLU A O 1
ATOM 809 N N . THR A 1 105 ? -2.652 17.511 8.546 1.00 84.38 105 THR A N 1
ATOM 810 C CA . THR A 1 105 ? -3.431 16.677 7.620 1.00 84.38 105 THR A CA 1
ATOM 811 C C . THR A 1 105 ? -3.556 15.258 8.172 1.00 84.38 105 THR A C 1
ATOM 813 O O . THR A 1 105 ? -4.622 14.645 8.085 1.00 84.38 105 THR A O 1
ATOM 816 N N . TRP A 1 106 ? -2.491 14.752 8.792 1.00 83.94 106 TRP A N 1
ATOM 817 C CA . TRP A 1 106 ? -2.484 13.450 9.443 1.00 83.94 106 TRP A CA 1
ATOM 818 C C . TRP A 1 106 ? -3.428 13.359 10.631 1.00 83.94 106 TRP A C 1
ATOM 820 O O . TRP A 1 106 ? -4.176 12.389 10.736 1.00 83.94 106 TRP A O 1
ATOM 830 N N . GLU A 1 107 ? -3.464 14.380 11.481 1.00 83.81 107 GLU A N 1
ATOM 831 C CA . GLU A 1 107 ? -4.380 14.412 12.622 1.00 83.81 107 GLU A CA 1
ATOM 832 C C . GLU A 1 107 ? -5.855 14.427 12.174 1.00 83.81 107 GLU A C 1
ATOM 834 O O . GLU A 1 107 ? -6.738 13.863 12.828 1.00 83.81 107 GLU A O 1
ATOM 839 N N . VAL A 1 108 ? -6.150 15.053 11.029 1.00 86.44 108 VAL A N 1
ATOM 840 C CA . VAL A 1 108 ? -7.487 15.009 10.417 1.00 86.44 108 VAL A CA 1
ATOM 841 C C . VAL A 1 108 ? -7.806 13.612 9.881 1.00 86.44 108 VAL A C 1
ATOM 843 O O . VAL A 1 108 ? -8.934 13.146 10.067 1.00 86.44 108 VAL A O 1
ATOM 846 N N . VAL A 1 109 ? -6.834 12.941 9.255 1.00 88.00 109 VAL A N 1
ATOM 847 C CA . VAL A 1 109 ? -6.974 11.568 8.748 1.00 88.00 109 VAL A CA 1
ATOM 848 C C . VAL A 1 109 ? -7.211 10.570 9.872 1.00 88.00 109 VAL A C 1
ATOM 850 O O . VAL A 1 109 ? -8.146 9.784 9.772 1.00 88.00 109 VAL A O 1
ATOM 853 N N . ASP A 1 110 ? -6.426 10.611 10.945 1.00 85.88 110 ASP A N 1
ATOM 854 C CA . ASP A 1 110 ? -6.563 9.664 12.058 1.00 85.88 110 ASP A CA 1
ATOM 855 C C . ASP A 1 110 ? -7.926 9.819 12.760 1.00 85.88 110 ASP A C 1
ATOM 857 O O . ASP A 1 110 ? -8.614 8.832 13.025 1.00 85.88 110 ASP A O 1
ATOM 861 N N . ARG A 1 111 ? -8.392 11.063 12.955 1.00 88.06 111 ARG A N 1
ATOM 862 C CA . ARG A 1 111 ? -9.677 11.340 13.620 1.00 88.06 111 ARG A CA 1
ATOM 863 C C . ARG A 1 111 ? -10.911 11.092 12.761 1.00 88.06 111 ARG A C 1
ATOM 865 O O . ARG A 1 111 ? -11.947 10.713 13.297 1.00 88.06 111 ARG A O 1
ATOM 872 N N . ASN A 1 112 ? -10.853 11.353 11.456 1.00 91.12 112 ASN A N 1
ATOM 873 C CA . ASN A 1 112 ? -12.053 11.373 10.603 1.00 91.12 112 ASN A CA 1
ATOM 874 C C . ASN A 1 112 ? -12.018 10.373 9.444 1.00 91.12 112 ASN A C 1
ATOM 876 O O . ASN A 1 112 ? -12.994 10.269 8.689 1.00 91.12 112 ASN A O 1
ATOM 880 N N . GLY A 1 113 ? -10.899 9.680 9.269 1.00 92.31 113 GLY A N 1
ATOM 881 C CA . GLY A 1 113 ? -10.664 8.737 8.192 1.00 92.31 113 GLY A CA 1
ATOM 882 C C . GLY A 1 113 ? -11.061 7.308 8.537 1.00 92.31 113 GLY A C 1
ATOM 883 O O . GLY A 1 113 ? -11.217 6.925 9.694 1.00 92.31 113 GLY A O 1
ATOM 884 N N . LEU A 1 114 ? -11.205 6.525 7.477 1.00 94.62 114 LEU A N 1
ATOM 885 C CA . LEU A 1 114 ? -11.166 5.076 7.467 1.00 94.62 114 LEU A CA 1
ATOM 886 C C . LEU A 1 114 ? -9.817 4.683 6.862 1.00 94.62 114 LEU A C 1
ATOM 888 O O . LEU A 1 114 ? -9.637 4.730 5.640 1.00 94.62 114 LEU A O 1
ATOM 892 N N . LEU A 1 115 ? -8.866 4.366 7.730 1.00 95.19 115 LEU A N 1
ATOM 893 C CA . LEU A 1 115 ? -7.497 4.003 7.391 1.00 95.19 115 LEU A CA 1
ATOM 894 C C . LEU A 1 115 ? -7.285 2.524 7.713 1.00 95.19 115 LEU A C 1
ATOM 896 O O . LEU A 1 115 ? -7.648 2.054 8.785 1.00 95.19 115 LEU A O 1
ATOM 900 N N . VAL A 1 116 ? -6.689 1.782 6.787 1.00 97.12 116 VAL A N 1
ATOM 901 C CA . VAL A 1 116 ? -6.267 0.400 7.031 1.00 97.12 116 VAL A CA 1
ATOM 902 C C . VAL A 1 116 ? -4.755 0.348 7.001 1.00 97.12 116 VAL A C 1
ATOM 904 O O . VAL A 1 116 ? -4.152 0.673 5.983 1.00 97.12 116 VAL A O 1
ATOM 907 N N . GLU A 1 117 ? -4.144 -0.068 8.098 1.00 97.00 117 GLU A N 1
ATOM 908 C CA . GLU A 1 117 ? -2.702 -0.229 8.228 1.00 97.00 117 GLU A CA 1
ATOM 909 C C . GLU A 1 117 ? -2.336 -1.709 8.143 1.00 97.00 117 GLU A C 1
ATOM 911 O O . GLU A 1 117 ? -2.943 -2.545 8.802 1.00 97.00 117 GLU A O 1
ATOM 916 N N . ALA A 1 118 ? -1.320 -2.035 7.355 1.00 97.88 118 ALA A N 1
ATOM 917 C CA . ALA A 1 118 ? -0.724 -3.356 7.266 1.00 97.88 118 ALA A CA 1
ATOM 918 C C . ALA A 1 118 ? 0.718 -3.278 7.777 1.00 97.88 118 ALA A C 1
ATOM 920 O O . ALA A 1 118 ? 1.532 -2.515 7.245 1.00 97.88 118 ALA A O 1
ATOM 921 N N . ALA A 1 119 ? 1.027 -4.062 8.809 1.00 97.25 119 ALA A N 1
ATOM 922 C CA . ALA A 1 119 ? 2.363 -4.162 9.387 1.00 97.25 119 ALA A CA 1
ATOM 923 C C . ALA A 1 119 ? 3.033 -5.464 8.939 1.00 97.25 119 ALA A C 1
ATOM 925 O O . ALA A 1 119 ? 2.438 -6.535 9.040 1.00 97.25 119 ALA A O 1
ATOM 926 N N . TYR A 1 120 ? 4.277 -5.387 8.482 1.00 97.12 120 TYR A N 1
ATOM 927 C CA . TYR A 1 120 ? 5.038 -6.502 7.926 1.00 97.12 120 TYR A CA 1
ATOM 928 C C . TYR A 1 120 ? 6.244 -6.827 8.809 1.00 97.12 120 TYR A C 1
ATOM 930 O O . TYR A 1 120 ? 6.842 -5.940 9.417 1.00 97.12 120 TYR A O 1
ATOM 938 N N . THR A 1 121 ? 6.586 -8.115 8.893 1.00 94.75 121 THR A N 1
ATOM 939 C CA . THR A 1 121 ? 7.798 -8.573 9.594 1.00 94.75 121 THR A CA 1
ATOM 940 C C . THR A 1 121 ? 9.055 -8.225 8.801 1.00 94.75 121 THR A C 1
ATOM 942 O O . THR A 1 121 ? 10.056 -7.818 9.380 1.00 94.75 121 THR A O 1
ATOM 945 N N . GLU A 1 122 ? 8.986 -8.374 7.478 1.00 94.62 122 GLU A N 1
ATOM 946 C CA . GLU A 1 122 ? 10.062 -8.042 6.549 1.00 94.62 122 GLU A CA 1
ATOM 947 C C . GLU A 1 122 ? 9.649 -6.849 5.674 1.00 94.62 122 GLU A C 1
ATOM 949 O O . GLU A 1 122 ? 8.471 -6.757 5.304 1.00 94.62 122 GLU A O 1
ATOM 954 N N . PRO A 1 123 ? 10.584 -5.948 5.311 1.00 95.06 123 PRO A N 1
ATOM 955 C CA . PRO A 1 123 ? 10.263 -4.798 4.479 1.00 95.06 123 PRO A CA 1
ATOM 956 C C . PRO A 1 123 ? 9.721 -5.213 3.112 1.00 95.06 123 PRO A C 1
ATOM 958 O O . PRO A 1 123 ? 10.368 -5.950 2.368 1.00 95.06 123 PRO A O 1
ATOM 961 N N . VAL A 1 124 ? 8.560 -4.678 2.742 1.00 95.62 124 VAL A N 1
ATOM 962 C CA . VAL A 1 124 ? 7.937 -4.927 1.438 1.00 95.62 124 VAL A CA 1
ATOM 963 C C . VAL A 1 124 ? 8.269 -3.808 0.462 1.00 95.62 124 VAL A C 1
ATOM 965 O O . VAL A 1 124 ? 8.322 -2.633 0.828 1.00 95.62 124 VAL A O 1
ATOM 968 N N . ARG A 1 125 ? 8.493 -4.161 -0.805 1.00 93.88 125 ARG A N 1
ATOM 969 C CA . ARG A 1 125 ? 8.805 -3.201 -1.867 1.00 93.88 125 ARG A CA 1
ATOM 970 C C . ARG A 1 125 ? 7.564 -2.919 -2.708 1.00 93.88 125 ARG A C 1
ATOM 972 O O . ARG A 1 125 ? 6.867 -3.839 -3.122 1.00 93.88 125 ARG A O 1
ATOM 979 N N . LEU A 1 126 ? 7.331 -1.640 -2.989 1.00 94.12 126 LEU A N 1
ATOM 980 C CA . LEU A 1 126 ? 6.392 -1.195 -4.013 1.00 94.12 126 LEU A CA 1
ATOM 981 C C . LEU A 1 126 ? 7.178 -0.861 -5.274 1.00 94.12 126 LEU A C 1
ATOM 983 O O . LEU A 1 126 ? 8.121 -0.070 -5.234 1.00 94.12 126 LEU A O 1
ATOM 987 N N . HIS A 1 127 ? 6.777 -1.469 -6.379 1.00 93.25 127 HIS A N 1
ATOM 988 C CA . HIS A 1 127 ? 7.434 -1.297 -7.661 1.00 93.25 127 HIS A CA 1
ATOM 989 C C . HIS A 1 127 ? 6.934 -0.034 -8.356 1.00 93.25 127 HIS A C 1
ATOM 991 O O . HIS A 1 127 ? 5.747 0.098 -8.653 1.00 93.25 127 HIS A O 1
ATOM 997 N N . ILE A 1 128 ? 7.816 0.939 -8.562 1.00 89.06 128 ILE A N 1
ATOM 998 C CA . ILE A 1 128 ? 7.455 2.208 -9.200 1.00 89.06 128 ILE A CA 1
ATOM 999 C C . ILE A 1 128 ? 8.667 2.881 -9.807 1.00 89.06 128 ILE A C 1
ATOM 1001 O O . ILE A 1 128 ? 9.790 2.790 -9.309 1.00 89.06 128 ILE A O 1
ATOM 1005 N N . ARG A 1 129 ? 8.423 3.635 -10.875 1.00 83.50 129 ARG A N 1
ATOM 1006 C CA . ARG A 1 129 ? 9.439 4.487 -11.478 1.00 83.50 129 ARG A CA 1
ATOM 1007 C C . ARG A 1 129 ? 9.991 5.491 -10.460 1.00 83.50 129 ARG A C 1
ATOM 1009 O O . ARG A 1 129 ? 9.234 6.238 -9.849 1.00 83.50 129 ARG A O 1
ATOM 1016 N N . GLY A 1 130 ? 11.317 5.540 -10.352 1.00 81.12 130 GLY A N 1
ATOM 1017 C CA . GLY A 1 130 ? 12.033 6.363 -9.371 1.00 81.12 130 GLY A CA 1
ATOM 1018 C C . GLY A 1 130 ? 12.400 5.596 -8.102 1.00 81.12 130 GLY A C 1
ATOM 1019 O O . GLY A 1 130 ? 13.347 5.988 -7.431 1.00 81.12 130 GLY A O 1
ATOM 1020 N N . GLY A 1 131 ? 11.737 4.463 -7.850 1.00 82.31 131 GLY A N 1
ATOM 1021 C CA . GLY A 1 131 ? 12.003 3.597 -6.714 1.00 82.31 131 GLY A CA 1
ATOM 1022 C C . GLY A 1 131 ? 11.600 4.212 -5.378 1.00 82.31 131 GLY A C 1
ATOM 1023 O O . GLY A 1 131 ? 11.508 5.425 -5.202 1.00 82.31 131 GLY A O 1
ATOM 1024 N N . PHE A 1 132 ? 11.382 3.334 -4.412 1.00 84.50 132 PHE A N 1
ATOM 1025 C CA . PHE A 1 132 ? 11.308 3.697 -3.010 1.00 84.50 132 PHE A CA 1
ATOM 1026 C C . PHE A 1 132 ? 12.054 2.664 -2.185 1.00 84.50 132 PHE A C 1
ATOM 1028 O O . PHE A 1 132 ? 12.162 1.499 -2.576 1.00 84.50 132 PHE A O 1
ATOM 1035 N N . GLU A 1 133 ? 12.510 3.095 -1.015 1.00 88.00 133 GLU A N 1
ATOM 1036 C CA . GLU A 1 133 ? 12.982 2.167 0.000 1.00 88.00 133 GLU A CA 1
ATOM 1037 C C . GLU A 1 133 ? 11.861 1.184 0.382 1.00 88.00 133 GLU A C 1
ATOM 1039 O O . GLU A 1 133 ? 10.707 1.611 0.544 1.00 88.00 133 GLU A O 1
ATOM 1044 N N . PRO A 1 134 ? 12.170 -0.118 0.524 1.00 92.62 134 PRO A N 1
ATOM 1045 C CA . PRO A 1 134 ? 11.255 -1.090 1.107 1.00 92.62 134 PRO A CA 1
ATOM 1046 C C . PRO A 1 134 ? 10.741 -0.634 2.475 1.00 92.62 134 PRO A C 1
ATOM 1048 O O . PRO A 1 134 ? 11.472 0.007 3.234 1.00 92.62 134 PRO A O 1
ATOM 1051 N N . THR A 1 135 ? 9.490 -0.969 2.797 1.00 94.81 135 THR A N 1
ATOM 1052 C CA . THR A 1 135 ? 8.819 -0.488 4.011 1.00 94.81 135 THR A CA 1
ATOM 1053 C C . THR A 1 135 ? 8.188 -1.583 4.853 1.00 94.81 135 THR A C 1
ATOM 1055 O O . THR A 1 135 ? 7.574 -2.491 4.306 1.00 94.81 135 THR A O 1
ATOM 1058 N N . ASN A 1 136 ? 8.252 -1.460 6.178 1.00 96.19 136 ASN A N 1
ATOM 1059 C CA . ASN A 1 136 ? 7.604 -2.398 7.109 1.00 96.19 136 ASN A CA 1
ATOM 1060 C C . ASN A 1 136 ? 6.133 -2.079 7.391 1.00 96.19 136 ASN A C 1
ATOM 1062 O O . ASN A 1 136 ? 5.435 -2.881 8.009 1.00 96.19 136 ASN A O 1
ATOM 1066 N N . ARG A 1 137 ? 5.647 -0.907 6.977 1.00 96.38 137 ARG A N 1
ATOM 1067 C CA . ARG A 1 137 ? 4.263 -0.495 7.210 1.00 96.38 137 ARG A CA 1
ATOM 1068 C C . ARG A 1 137 ? 3.685 0.192 5.985 1.00 96.38 137 ARG A C 1
ATOM 1070 O O . ARG A 1 137 ? 4.272 1.141 5.462 1.00 96.38 137 ARG A O 1
ATOM 1077 N N . LEU A 1 138 ? 2.509 -0.265 5.573 1.00 97.19 138 LEU A N 1
ATOM 1078 C CA . LEU A 1 138 ? 1.696 0.363 4.536 1.00 97.19 138 LEU A CA 1
ATOM 1079 C C . LEU A 1 138 ? 0.356 0.789 5.131 1.00 97.19 138 LEU A C 1
ATOM 1081 O O . LEU A 1 138 ? -0.177 0.095 5.988 1.00 97.19 138 LEU A O 1
ATOM 1085 N N . GLY A 1 139 ? -0.193 1.912 4.681 1.00 96.19 139 GLY A N 1
ATOM 1086 C CA . GLY A 1 139 ? -1.503 2.399 5.117 1.00 96.19 139 GLY A CA 1
ATOM 1087 C C . GLY A 1 139 ? -2.355 2.805 3.924 1.00 96.19 139 GLY A C 1
ATOM 1088 O O . GLY A 1 139 ? -1.850 3.493 3.049 1.00 96.19 139 GLY A O 1
ATOM 1089 N N . ILE A 1 140 ? -3.625 2.407 3.866 1.00 96.75 140 ILE A N 1
ATOM 1090 C CA . ILE A 1 140 ? -4.560 2.829 2.815 1.00 96.75 140 ILE A CA 1
ATOM 1091 C C . ILE A 1 140 ? -5.681 3.660 3.424 1.00 96.75 140 ILE A C 1
ATOM 1093 O O . ILE A 1 140 ? -6.487 3.149 4.201 1.00 96.75 140 ILE A O 1
ATOM 1097 N N . LEU A 1 141 ? -5.761 4.930 3.029 1.00 95.12 141 LEU A N 1
ATOM 1098 C CA . LEU A 1 141 ? -6.902 5.788 3.327 1.00 95.12 141 LEU A CA 1
ATOM 1099 C C . LEU A 1 141 ? -8.039 5.493 2.354 1.00 95.12 141 LEU A C 1
ATOM 1101 O O . LEU A 1 141 ? -8.019 5.919 1.195 1.00 95.12 141 LEU A O 1
ATOM 1105 N N . VAL A 1 142 ? -9.036 4.767 2.844 1.00 94.50 142 VAL A N 1
ATOM 1106 C CA . VAL A 1 142 ? -10.181 4.303 2.056 1.00 94.50 142 VAL A CA 1
ATOM 1107 C C . VAL A 1 142 ? -11.191 5.430 1.852 1.00 94.50 142 VAL A C 1
ATOM 1109 O O . VAL A 1 142 ? -11.661 5.659 0.738 1.00 94.50 142 VAL A O 1
ATOM 1112 N N . SER A 1 143 ? -11.513 6.159 2.920 1.00 91.50 143 SER A N 1
ATOM 1113 C CA . SER A 1 143 ? -12.463 7.277 2.910 1.00 91.50 143 SER A CA 1
ATOM 1114 C C . SER A 1 143 ? -12.287 8.149 4.149 1.00 91.50 143 SER A C 1
ATOM 1116 O O . SER A 1 143 ? -11.589 7.757 5.074 1.00 91.50 143 SER A O 1
ATOM 1118 N N . GLY A 1 144 ? -12.954 9.299 4.224 1.00 86.06 144 GLY A N 1
ATOM 1119 C CA . GLY A 1 144 ? -13.042 10.059 5.469 1.00 86.06 144 GLY A CA 1
ATOM 1120 C C . GLY A 1 144 ? -13.980 11.249 5.373 1.00 86.06 144 GLY A C 1
ATOM 1121 O O . GLY A 1 144 ? -14.219 11.783 4.289 1.00 86.06 144 GLY A O 1
ATOM 1122 N N . LYS A 1 145 ? -14.536 11.661 6.513 1.00 80.56 145 LYS A N 1
ATOM 1123 C CA . LYS A 1 145 ? -15.410 12.836 6.577 1.00 80.56 145 LYS A CA 1
ATOM 1124 C C . LYS A 1 145 ? -14.556 14.100 6.547 1.00 80.56 145 LYS A C 1
ATOM 1126 O O . LYS A 1 145 ? -13.613 14.213 7.319 1.00 80.56 145 LYS A O 1
ATOM 1131 N N . ASN A 1 146 ? -14.907 15.057 5.686 1.00 77.31 146 ASN A N 1
ATOM 1132 C CA . ASN A 1 146 ? -14.153 16.304 5.491 1.00 77.31 146 ASN A CA 1
ATOM 1133 C C . ASN A 1 146 ? -12.691 16.082 5.057 1.00 77.31 146 ASN A C 1
ATOM 1135 O O . ASN A 1 146 ? -11.840 16.939 5.277 1.00 77.31 146 ASN A O 1
ATOM 1139 N N . ILE A 1 147 ? -12.404 14.937 4.432 1.00 80.25 147 ILE A N 1
ATOM 1140 C CA . ILE A 1 147 ? -11.100 14.647 3.845 1.00 80.25 147 ILE A CA 1
ATOM 1141 C C . ILE A 1 147 ? -11.240 14.733 2.329 1.00 80.25 147 ILE A C 1
ATOM 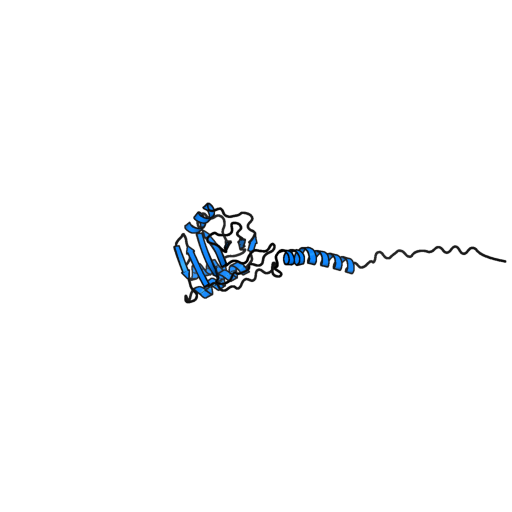1143 O O . ILE A 1 147 ? -11.926 13.922 1.712 1.00 80.25 147 ILE A O 1
ATOM 1147 N N . HIS A 1 148 ? -10.594 15.728 1.725 1.00 73.44 148 HIS A N 1
ATOM 1148 C CA . HIS A 1 148 ? -10.647 15.946 0.276 1.00 73.44 148 HIS A CA 1
ATOM 1149 C C . HIS A 1 148 ? -9.745 14.988 -0.517 1.00 73.44 148 HIS A C 1
ATOM 1151 O O . HIS A 1 148 ? -9.907 14.858 -1.729 1.00 73.44 148 HIS A O 1
ATOM 1157 N N . THR A 1 149 ? -8.829 14.294 0.162 1.00 74.81 149 THR A N 1
ATOM 1158 C CA . THR A 1 149 ? -7.899 13.339 -0.4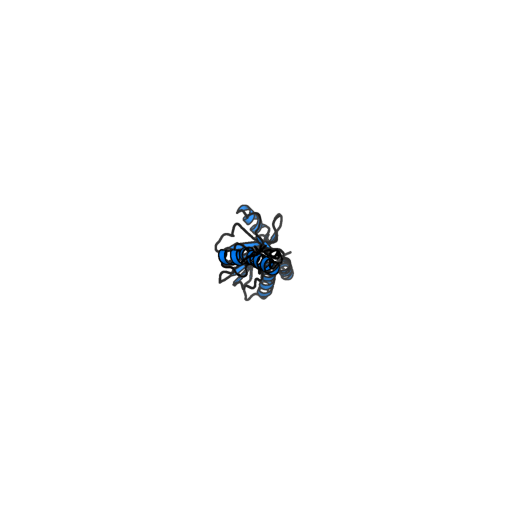44 1.00 74.81 149 THR A CA 1
ATOM 1159 C C . THR A 1 149 ? -8.232 11.926 0.024 1.00 74.81 149 THR A C 1
ATOM 1161 O O . THR A 1 149 ? -7.975 11.561 1.168 1.00 74.81 149 THR A O 1
ATOM 1164 N N . THR A 1 150 ? -8.801 11.116 -0.861 1.00 78.94 150 THR A N 1
ATOM 1165 C CA . THR A 1 150 ? -9.056 9.685 -0.628 1.00 78.94 150 THR A CA 1
ATOM 1166 C C . THR A 1 150 ? -8.140 8.833 -1.501 1.00 78.94 150 THR A C 1
ATOM 1168 O O . THR A 1 150 ? -7.509 9.359 -2.415 1.00 78.94 150 THR A O 1
ATOM 1171 N N . GLN A 1 151 ? -8.110 7.517 -1.269 1.00 91.00 151 GLN A N 1
ATOM 1172 C CA . GLN A 1 151 ? -7.335 6.566 -2.079 1.00 91.00 151 GLN A CA 1
ATOM 1173 C C . GLN A 1 151 ? -5.826 6.787 -1.956 1.00 91.00 151 GLN A C 1
ATOM 1175 O O . GLN A 1 151 ? -5.082 6.730 -2.932 1.00 91.00 151 GLN A O 1
ATOM 1180 N N . VAL A 1 152 ? -5.373 7.070 -0.739 1.00 93.50 152 VAL 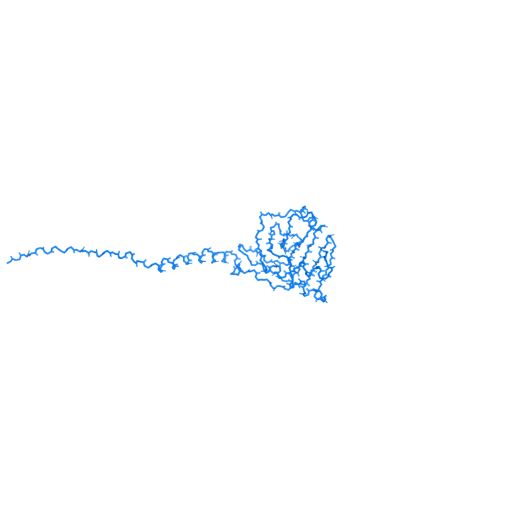A N 1
ATOM 1181 C CA . VAL A 1 152 ? -3.971 7.385 -0.468 1.00 93.50 152 VAL A CA 1
ATOM 1182 C C . VAL A 1 152 ? -3.280 6.160 0.108 1.00 93.50 152 VAL A C 1
ATOM 1184 O O . VAL A 1 152 ? -3.792 5.555 1.045 1.00 93.50 152 VAL A O 1
ATOM 1187 N N . LEU A 1 153 ? -2.127 5.808 -0.455 1.00 95.00 153 LEU A N 1
ATOM 1188 C CA . LEU A 1 153 ? -1.237 4.765 0.032 1.00 95.00 153 LEU A CA 1
ATOM 1189 C C . LEU A 1 153 ? -0.026 5.401 0.716 1.00 95.00 153 LEU A C 1
ATOM 1191 O O . LEU A 1 153 ? 0.818 6.054 0.097 1.00 95.00 153 LEU A O 1
ATOM 1195 N N . PHE A 1 154 ? 0.058 5.165 2.012 1.00 93.94 154 PHE A N 1
ATOM 1196 C CA . PHE A 1 154 ? 1.118 5.605 2.892 1.00 93.94 154 PHE A CA 1
ATOM 1197 C C . PHE A 1 154 ? 2.136 4.500 3.116 1.00 93.94 154 PHE A C 1
ATOM 1199 O O . PHE A 1 154 ? 1.827 3.311 3.038 1.00 93.94 154 PHE A O 1
ATOM 1206 N N . ARG A 1 155 ? 3.367 4.917 3.394 1.00 94.00 155 ARG A N 1
ATOM 1207 C CA . ARG A 1 155 ? 4.532 4.043 3.531 1.00 94.00 155 ARG A CA 1
ATOM 1208 C C . ARG A 1 155 ? 5.340 4.511 4.729 1.00 94.00 155 ARG A C 1
ATOM 1210 O O . ARG A 1 155 ? 5.493 5.720 4.912 1.00 94.00 155 ARG A O 1
ATOM 1217 N N . SER A 1 156 ? 5.847 3.592 5.541 1.00 92.31 156 SER A N 1
ATOM 1218 C CA . SER A 1 156 ? 6.697 3.950 6.677 1.00 92.31 156 SER A CA 1
ATOM 1219 C C . SER A 1 156 ? 7.653 2.831 7.095 1.00 92.31 156 SER A C 1
ATOM 1221 O O . SER A 1 156 ? 7.341 1.645 6.985 1.00 92.31 156 SER A O 1
ATOM 1223 N N . ASN A 1 157 ? 8.811 3.253 7.609 1.00 87.62 157 ASN A N 1
ATOM 1224 C CA . ASN A 1 157 ? 9.791 2.440 8.334 1.00 87.62 157 ASN A CA 1
ATOM 1225 C C . ASN A 1 157 ? 9.952 2.870 9.802 1.00 87.62 157 ASN A C 1
ATOM 1227 O O . ASN A 1 157 ? 10.794 2.325 10.508 1.00 87.62 157 ASN A O 1
ATOM 1231 N N . ALA A 1 158 ? 9.181 3.859 10.250 1.00 82.75 158 ALA A N 1
ATOM 1232 C CA . ALA A 1 158 ? 9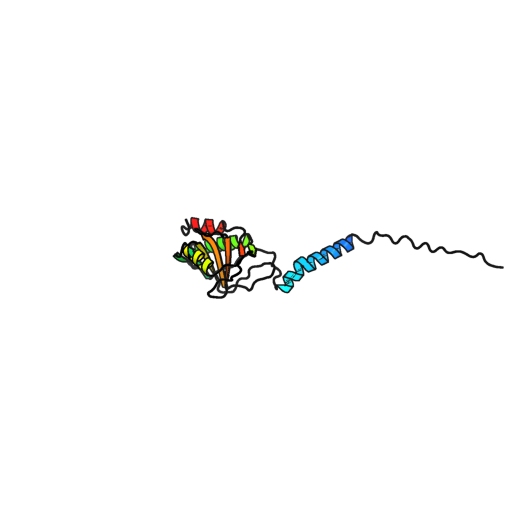.327 4.514 11.544 1.00 82.75 158 ALA A CA 1
ATOM 1233 C C . ALA A 1 158 ? 7.953 4.741 12.200 1.00 82.75 158 ALA A C 1
ATOM 1235 O O . ALA A 1 158 ? 6.932 4.225 11.742 1.00 82.75 158 ALA A O 1
ATOM 1236 N N . ALA A 1 159 ? 7.926 5.511 13.291 1.00 78.56 159 ALA A N 1
ATOM 1237 C CA . ALA A 1 159 ? 6.674 5.948 13.902 1.00 78.56 159 ALA A CA 1
ATOM 1238 C C . ALA A 1 159 ? 5.847 6.791 12.916 1.00 78.56 159 ALA A C 1
ATOM 1240 O O . ALA A 1 159 ? 4.650 6.543 12.757 1.00 78.56 159 ALA A O 1
ATOM 1241 N N . ASP A 1 160 ? 6.512 7.677 12.175 1.00 84.00 160 ASP A N 1
ATOM 1242 C CA . ASP A 1 160 ? 5.872 8.650 11.293 1.00 84.00 160 ASP A CA 1
ATOM 1243 C C . ASP A 1 160 ? 5.710 8.131 9.866 1.00 84.00 160 ASP A C 1
ATOM 1245 O O . ASP A 1 160 ? 6.465 7.280 9.385 1.00 84.00 160 ASP A O 1
ATOM 1249 N N . TRP A 1 161 ? 4.706 8.635 9.161 1.00 88.06 161 TRP A N 1
ATOM 1250 C CA . TRP A 1 161 ? 4.471 8.291 7.765 1.00 88.06 161 TRP A CA 1
ATOM 1251 C C . TRP A 1 161 ? 5.372 9.079 6.818 1.00 88.06 161 TRP A C 1
ATOM 1253 O O . TRP A 1 161 ? 5.738 10.220 7.082 1.00 88.06 161 TRP A O 1
ATOM 1263 N N . SER A 1 162 ? 5.699 8.485 5.668 1.00 86.69 162 SER A N 1
ATOM 1264 C CA . SER A 1 162 ? 6.394 9.213 4.609 1.00 86.69 162 SER A CA 1
ATOM 1265 C C . SER A 1 162 ? 5.564 10.430 4.173 1.00 86.69 162 SER A C 1
ATOM 1267 O O . SER A 1 162 ? 4.376 10.268 3.876 1.00 86.69 162 SER A O 1
ATOM 1269 N N . PRO A 1 163 ? 6.176 11.625 4.056 1.00 81.94 163 PRO A N 1
ATOM 1270 C CA . PRO A 1 163 ? 5.464 12.840 3.665 1.00 81.94 163 PRO A CA 1
ATOM 1271 C C . PRO A 1 163 ? 5.005 12.809 2.204 1.00 81.94 163 PRO A C 1
ATOM 1273 O O . PRO A 1 163 ? 4.176 13.623 1.814 1.00 81.94 163 PRO A O 1
ATOM 1276 N N . LEU A 1 164 ? 5.531 11.883 1.392 1.00 86.88 164 LEU A N 1
ATOM 1277 C CA . LEU A 1 164 ? 5.205 11.716 -0.024 1.00 86.88 164 LEU A CA 1
ATOM 1278 C C . LEU A 1 164 ? 4.416 10.417 -0.231 1.00 86.88 164 LEU A C 1
ATOM 1280 O O . LEU A 1 164 ? 5.010 9.360 -0.513 1.00 86.88 164 LEU A O 1
ATOM 1284 N N . PRO A 1 165 ? 3.084 10.463 -0.068 1.00 90.44 165 PRO A N 1
ATOM 1285 C CA . PRO A 1 165 ? 2.263 9.295 -0.289 1.00 90.44 165 PRO A CA 1
ATOM 1286 C C . PRO A 1 165 ? 2.095 8.994 -1.777 1.00 90.44 165 PRO A C 1
ATOM 1288 O O . PRO A 1 165 ? 2.468 9.762 -2.668 1.00 90.44 165 PRO A O 1
ATOM 1291 N N . LEU A 1 166 ? 1.486 7.848 -2.035 1.00 93.06 166 LEU A N 1
ATOM 1292 C CA . LEU A 1 166 ? 1.033 7.440 -3.352 1.00 93.06 166 LEU A CA 1
ATOM 1293 C C . LEU A 1 166 ? -0.481 7.572 -3.432 1.00 93.06 166 LEU A C 1
ATOM 1295 O O . LEU A 1 166 ? -1.176 7.528 -2.422 1.00 93.06 166 LEU A O 1
ATOM 1299 N N . VAL A 1 167 ? -0.993 7.733 -4.644 1.00 93.81 167 VAL A N 1
ATOM 1300 C CA . VAL A 1 167 ? -2.429 7.725 -4.914 1.00 93.81 167 VAL A CA 1
ATOM 1301 C C . VAL A 1 167 ? -2.752 6.427 -5.630 1.00 93.81 167 VAL A C 1
ATOM 1303 O O . VAL A 1 167 ? -2.203 6.164 -6.701 1.00 93.81 167 VAL A O 1
ATOM 1306 N N . LEU A 1 168 ? -3.615 5.620 -5.025 1.00 95.44 168 LEU A N 1
ATOM 1307 C CA . LEU A 1 168 ? -4.151 4.399 -5.610 1.00 95.44 168 LEU A CA 1
ATOM 1308 C C . LEU A 1 168 ? -5.130 4.747 -6.734 1.00 95.44 168 LEU A C 1
ATOM 1310 O O . LEU A 1 168 ? -5.782 5.791 -6.719 1.00 95.44 168 LEU A O 1
ATOM 1314 N N . ASN A 1 169 ? -5.237 3.860 -7.715 1.00 95.12 169 ASN A N 1
ATOM 1315 C CA . ASN A 1 169 ? -6.246 3.976 -8.764 1.00 95.12 169 ASN A CA 1
ATOM 1316 C C . ASN A 1 169 ? -7.618 3.487 -8.287 1.00 95.12 169 ASN A C 1
ATOM 1318 O O . ASN A 1 169 ? -8.636 4.002 -8.742 1.00 95.12 169 ASN A O 1
ATOM 1322 N N . ASP A 1 170 ? -7.638 2.498 -7.388 1.00 94.00 170 ASP A N 1
ATOM 1323 C CA . ASP A 1 170 ? -8.863 1.908 -6.865 1.00 94.00 170 ASP A CA 1
ATOM 1324 C C . ASP A 1 170 ? -8.686 1.414 -5.418 1.00 94.00 170 ASP A C 1
ATOM 1326 O O . ASP A 1 170 ? -7.673 0.816 -5.061 1.00 94.00 170 ASP A O 1
ATOM 1330 N N . VAL A 1 171 ? -9.700 1.660 -4.588 1.00 96.06 171 VAL A N 1
ATOM 1331 C CA . VAL A 1 171 ? -9.819 1.139 -3.211 1.00 96.06 171 VAL A CA 1
ATOM 1332 C C . VAL A 1 171 ? -11.120 0.370 -2.995 1.00 96.06 171 VAL A C 1
ATOM 1334 O O . VAL A 1 171 ? -11.410 -0.049 -1.874 1.00 96.06 171 VAL A O 1
ATOM 1337 N N . ALA A 1 172 ? -11.928 0.186 -4.042 1.00 96.12 172 ALA A N 1
ATOM 1338 C CA . ALA A 1 172 ? -13.190 -0.532 -3.975 1.00 96.12 172 ALA A CA 1
ATOM 1339 C C . ALA A 1 172 ? -13.054 -1.960 -3.421 1.00 96.12 172 ALA A C 1
ATOM 1341 O O . ALA A 1 172 ? -13.930 -2.328 -2.632 1.00 96.12 172 ALA A O 1
ATOM 1342 N N . PRO A 1 173 ? -11.995 -2.747 -3.725 1.00 97.25 173 PRO A N 1
ATOM 1343 C CA . PRO A 1 173 ? -11.830 -4.071 -3.130 1.00 97.25 173 PRO A CA 1
ATOM 1344 C C . PRO A 1 173 ? -11.777 -4.002 -1.603 1.00 97.25 173 PRO A C 1
ATOM 1346 O O . PRO A 1 173 ? -12.534 -4.691 -0.921 1.00 97.25 173 PRO A O 1
ATOM 1349 N N . LEU A 1 174 ? -10.936 -3.115 -1.065 1.00 97.06 174 LEU A N 1
ATOM 1350 C CA . LEU A 1 174 ? -10.774 -2.948 0.375 1.00 97.06 174 LEU A CA 1
ATOM 1351 C C . LEU A 1 174 ? -12.016 -2.340 1.027 1.00 97.06 174 LEU A C 1
ATOM 1353 O O . LEU A 1 174 ? -12.467 -2.838 2.054 1.00 97.06 174 LEU A O 1
ATOM 1357 N N . LYS A 1 175 ? -12.614 -1.315 0.412 1.00 96.19 175 LYS A N 1
ATOM 1358 C CA . LYS A 1 175 ? -13.848 -0.699 0.915 1.00 96.19 175 LYS A CA 1
ATOM 1359 C C . LYS A 1 175 ? -14.981 -1.718 1.028 1.00 96.19 175 LYS A C 1
ATOM 1361 O O . LYS A 1 175 ? -15.615 -1.812 2.072 1.00 96.19 175 LYS A O 1
ATOM 1366 N N . SER A 1 176 ? -15.208 -2.490 -0.033 1.00 96.75 176 SER A N 1
ATOM 1367 C CA . SER A 1 176 ? -16.274 -3.496 -0.071 1.00 96.75 176 SER A CA 1
ATOM 1368 C C . SER A 1 176 ? -16.067 -4.559 1.001 1.00 96.75 176 SER A C 1
ATOM 1370 O O . SER A 1 176 ? -17.021 -4.973 1.653 1.00 96.75 176 SER A O 1
ATOM 1372 N N . GLU A 1 177 ? -14.817 -4.969 1.214 1.00 97.81 177 GLU A N 1
ATOM 1373 C CA . GLU A 1 177 ? -14.476 -5.964 2.221 1.00 97.81 177 GLU A CA 1
ATOM 1374 C C . GLU A 1 177 ? -14.675 -5.447 3.652 1.00 97.81 177 GLU A C 1
ATOM 1376 O O . GLU A 1 177 ? -15.230 -6.160 4.485 1.00 97.81 177 GLU A O 1
ATOM 1381 N N . LEU A 1 178 ? -14.307 -4.193 3.930 1.00 96.88 178 LEU A N 1
ATOM 1382 C CA . LEU A 1 178 ? -14.555 -3.561 5.229 1.00 96.88 178 LEU A CA 1
ATOM 1383 C C . LEU A 1 178 ? -16.054 -3.470 5.536 1.00 96.88 178 LEU A C 1
ATOM 1385 O O . LEU A 1 178 ? -16.475 -3.868 6.623 1.00 96.88 178 LEU A O 1
ATOM 1389 N N . THR A 1 179 ? -16.869 -3.019 4.576 1.00 96.12 179 THR A N 1
ATOM 1390 C CA . THR A 1 179 ? -18.332 -2.956 4.735 1.00 96.12 179 THR A CA 1
ATOM 1391 C C . THR A 1 179 ? -18.929 -4.351 4.930 1.00 96.12 179 THR A C 1
ATOM 1393 O O . THR A 1 179 ? -19.738 -4.563 5.830 1.00 96.12 179 THR A O 1
ATOM 1396 N N . ARG A 1 180 ? -18.485 -5.345 4.148 1.00 96.69 180 ARG A N 1
ATOM 1397 C CA . ARG A 1 180 ? -18.948 -6.740 4.256 1.00 96.69 180 ARG A CA 1
ATOM 1398 C C . ARG A 1 180 ? -18.694 -7.340 5.640 1.00 96.69 180 ARG A C 1
ATOM 1400 O O . ARG A 1 180 ? -19.468 -8.181 6.089 1.00 96.69 180 ARG A O 1
ATOM 1407 N N . GLN A 1 181 ? -17.610 -6.936 6.294 1.00 95.81 181 GLN A N 1
ATOM 1408 C CA . GLN A 1 181 ? -17.230 -7.412 7.622 1.00 95.81 181 GLN A CA 1
ATOM 1409 C C . GLN A 1 181 ? -17.765 -6.547 8.775 1.00 95.81 181 GLN A C 1
ATOM 1411 O O . GLN A 1 181 ? -17.459 -6.842 9.930 1.00 95.81 181 GLN A O 1
ATOM 1416 N N . GLY A 1 182 ? -18.538 -5.493 8.488 1.00 94.81 182 GLY A N 1
ATOM 1417 C CA . GLY A 1 182 ? -19.055 -4.572 9.506 1.00 94.81 182 GLY A CA 1
ATOM 1418 C C . GLY A 1 182 ? -17.973 -3.712 10.166 1.00 94.81 182 GLY A C 1
ATOM 1419 O O . GLY A 1 182 ? -18.132 -3.300 11.309 1.00 94.81 182 GLY A O 1
ATOM 1420 N N . LEU A 1 183 ? -16.856 -3.476 9.470 1.00 92.69 183 LEU A N 1
ATOM 1421 C CA . LEU A 1 183 ? -15.743 -2.634 9.929 1.00 92.69 183 LEU A CA 1
ATOM 1422 C C . LEU A 1 183 ? -15.841 -1.190 9.408 1.00 92.69 183 LEU A C 1
ATOM 1424 O O . LEU A 1 183 ? -15.081 -0.320 9.835 1.00 92.69 183 LEU A O 1
ATOM 1428 N N . ALA A 1 184 ? -16.761 -0.941 8.475 1.00 88.44 184 ALA A N 1
ATOM 1429 C CA . ALA A 1 184 ? -17.052 0.365 7.905 1.00 88.44 184 ALA A CA 1
ATOM 1430 C C . ALA A 1 184 ? -18.539 0.481 7.542 1.00 88.44 184 ALA A C 1
ATOM 1432 O O . ALA A 1 184 ? -19.145 -0.511 7.128 1.00 88.44 184 ALA A O 1
ATOM 1433 N N . ASP A 1 185 ? -19.072 1.699 7.664 1.00 78.25 185 ASP A N 1
ATOM 1434 C CA . ASP A 1 185 ? -20.426 2.079 7.232 1.00 78.25 185 ASP A CA 1
ATOM 1435 C C . ASP A 1 185 ? -20.489 2.364 5.720 1.00 78.25 185 ASP A C 1
ATOM 1437 O O . ASP A 1 185 ? -19.549 3.009 5.187 1.00 78.25 185 ASP A O 1
#